Protein AF-A0A518DIV2-F1 (afdb_monomer_lite)

Structure (mmCIF, N/CA/C/O backbone):
data_AF-A0A518DIV2-F1
#
_entry.id   AF-A0A518DIV2-F1
#
loop_
_atom_site.group_PDB
_atom_site.id
_atom_site.type_symbol
_atom_site.label_atom_id
_atom_site.label_alt_id
_atom_site.label_comp_id
_atom_site.label_asym_id
_atom_site.label_entity_id
_atom_site.label_seq_id
_atom_site.pdbx_PDB_ins_code
_atom_site.Cartn_x
_atom_site.Cartn_y
_atom_site.Cartn_z
_atom_site.occupancy
_atom_site.B_iso_or_equiv
_atom_site.auth_seq_id
_atom_site.auth_comp_id
_atom_site.auth_asym_id
_atom_site.auth_atom_id
_atom_site.pdbx_PDB_model_num
ATOM 1 N N . MET A 1 1 ? -37.691 23.252 46.256 1.00 55.44 1 MET A N 1
ATOM 2 C CA . MET A 1 1 ? -36.990 22.205 45.484 1.00 55.44 1 MET A CA 1
ATOM 3 C C . MET A 1 1 ? -35.687 22.804 44.987 1.00 55.44 1 MET A C 1
ATOM 5 O O . MET A 1 1 ? -35.690 23.605 44.065 1.00 55.44 1 MET A O 1
ATOM 9 N N . THR A 1 2 ? -34.611 22.556 45.724 1.00 51.66 2 THR A N 1
ATOM 10 C CA . THR A 1 2 ? -33.294 23.179 45.556 1.00 51.66 2 THR A CA 1
ATOM 11 C C . THR A 1 2 ? -32.452 22.361 44.585 1.00 51.66 2 THR A C 1
ATOM 13 O O . THR A 1 2 ? -32.167 21.195 44.842 1.00 51.66 2 THR A O 1
ATOM 16 N N . THR A 1 3 ? -32.081 22.988 43.469 1.00 60.94 3 THR A N 1
ATOM 17 C CA . THR A 1 3 ? -31.144 22.461 42.473 1.00 60.94 3 THR A CA 1
ATOM 18 C C . THR A 1 3 ? -29.751 22.918 42.868 1.00 60.94 3 THR A C 1
ATOM 20 O O . THR A 1 3 ? -29.368 24.048 42.586 1.00 60.94 3 THR A O 1
ATOM 23 N N . THR A 1 4 ? -28.997 22.060 43.538 1.00 66.44 4 THR A N 1
ATOM 24 C CA . THR A 1 4 ? -27.564 22.259 43.732 1.00 66.44 4 THR A CA 1
ATOM 25 C C . THR A 1 4 ? -26.884 20.905 43.760 1.00 66.44 4 THR A C 1
ATOM 27 O O . THR A 1 4 ? -27.220 20.058 44.583 1.00 66.44 4 THR A O 1
ATOM 30 N N . LEU A 1 5 ? -25.925 20.747 42.847 1.00 50.50 5 LEU A N 1
ATOM 31 C CA . LEU A 1 5 ? -24.547 20.287 43.056 1.00 50.50 5 LEU A CA 1
ATOM 32 C C . LEU A 1 5 ? -24.100 19.571 41.773 1.00 50.50 5 LEU A C 1
ATOM 34 O O . LEU A 1 5 ? -24.448 18.419 41.547 1.00 50.50 5 LEU A O 1
ATOM 38 N N . LEU A 1 6 ? -23.341 20.280 40.929 1.00 52.16 6 LEU A N 1
ATOM 39 C CA . LEU A 1 6 ? -22.319 19.669 40.078 1.00 52.16 6 LEU A CA 1
ATOM 40 C C . LEU A 1 6 ? -21.069 19.563 40.962 1.00 52.16 6 LEU A C 1
ATOM 42 O O . LEU A 1 6 ? -20.443 20.596 41.217 1.00 52.16 6 LEU A O 1
ATOM 46 N N . PRO A 1 7 ? -20.716 18.384 41.492 1.00 65.38 7 PRO A N 1
ATOM 47 C CA . PRO A 1 7 ? -19.467 18.217 42.199 1.00 65.38 7 PRO A CA 1
ATOM 48 C C . PRO A 1 7 ? -18.414 17.644 41.229 1.00 65.38 7 PRO A C 1
ATOM 50 O O . PRO A 1 7 ? -18.741 16.926 40.288 1.00 65.38 7 PRO A O 1
ATOM 53 N N . LEU A 1 8 ? -17.146 17.960 41.496 1.00 52.19 8 LEU A N 1
ATOM 54 C CA . LEU A 1 8 ? -15.953 17.317 40.929 1.00 52.19 8 LEU A CA 1
ATOM 55 C C . LEU A 1 8 ? -15.639 17.622 39.452 1.00 52.19 8 LEU A C 1
ATOM 57 O O . LEU A 1 8 ? -15.576 16.746 38.595 1.00 52.19 8 LEU A O 1
ATOM 61 N N . ALA A 1 9 ? -15.268 18.872 39.175 1.00 59.41 9 ALA A N 1
ATOM 62 C CA . ALA A 1 9 ? -14.124 19.081 38.291 1.00 59.41 9 ALA A CA 1
ATOM 63 C C . ALA A 1 9 ? -12.858 18.804 39.125 1.00 59.41 9 ALA A C 1
ATOM 65 O O . ALA A 1 9 ? -12.340 19.705 39.784 1.00 59.41 9 ALA A O 1
ATOM 66 N N . ASP A 1 10 ? -12.423 17.543 39.172 1.00 59.66 10 ASP A N 1
ATOM 67 C CA . ASP A 1 10 ? -11.240 17.117 39.926 1.00 59.66 10 ASP A CA 1
ATOM 68 C C . ASP A 1 10 ? -9.997 17.887 39.471 1.00 59.66 10 ASP A C 1
ATOM 70 O O . ASP A 1 10 ? -9.582 17.807 38.319 1.00 59.66 10 ASP A O 1
ATOM 74 N N . ALA A 1 11 ? -9.358 18.623 40.379 1.00 69.81 11 ALA A N 1
ATOM 75 C CA . ALA A 1 11 ? -8.185 19.449 40.079 1.00 69.81 11 ALA A CA 1
ATOM 76 C C . ALA A 1 11 ? -7.006 18.671 39.439 1.00 69.81 11 ALA A C 1
ATOM 78 O O . ALA A 1 11 ? -6.107 19.280 38.854 1.00 69.81 11 ALA A O 1
ATOM 79 N N . ASP A 1 12 ? -7.021 17.337 39.495 1.00 79.50 12 ASP A N 1
ATOM 80 C CA . ASP A 1 12 ? -6.014 16.472 38.882 1.00 79.50 12 ASP A CA 1
ATOM 81 C C . ASP A 1 12 ? -6.049 16.453 37.348 1.00 79.50 12 ASP A C 1
ATOM 83 O O . ASP A 1 12 ? -4.986 16.360 36.725 1.00 79.50 12 ASP A O 1
ATOM 87 N N . TRP A 1 13 ? -7.212 16.626 36.704 1.00 86.81 13 TRP A N 1
ATOM 88 C CA . TRP A 1 13 ? -7.251 16.665 35.234 1.00 86.81 13 TRP A CA 1
ATOM 89 C C . TRP A 1 13 ? -6.498 17.890 34.699 1.00 86.81 13 TRP A C 1
ATOM 91 O O . TRP A 1 13 ? -5.801 17.799 33.689 1.00 86.81 13 TRP A O 1
ATOM 101 N N . LEU A 1 14 ? -6.554 19.015 35.423 1.00 85.56 14 LEU A N 1
ATOM 102 C CA . LEU A 1 14 ? -5.832 20.242 35.085 1.00 85.56 14 LEU A CA 1
ATOM 103 C C . LEU A 1 14 ? -4.310 20.043 35.165 1.00 85.56 14 LEU A C 1
ATOM 105 O O . LEU A 1 14 ? -3.557 20.582 34.352 1.00 85.56 14 LEU A O 1
ATOM 109 N N . ARG A 1 15 ? -3.857 19.223 36.121 1.00 88.25 15 ARG A N 1
ATOM 110 C CA . ARG A 1 15 ? -2.444 18.871 36.314 1.00 88.25 15 ARG A CA 1
ATOM 111 C C . ARG A 1 15 ? -1.919 17.974 35.192 1.00 88.25 15 ARG A C 1
ATOM 113 O O . ARG A 1 15 ? -0.783 18.156 34.762 1.00 88.25 15 ARG A O 1
ATOM 120 N N . ALA A 1 16 ? -2.754 17.065 34.684 1.00 86.31 16 ALA A N 1
ATOM 121 C CA . ALA A 1 16 ? -2.454 16.245 33.509 1.00 86.31 16 ALA A CA 1
ATOM 122 C C . ALA A 1 16 ? -2.538 17.038 32.188 1.00 86.31 16 ALA A C 1
ATOM 124 O O . ALA A 1 16 ? -1.781 16.771 31.254 1.00 86.31 16 ALA A O 1
ATOM 125 N N . LEU A 1 17 ? -3.416 18.043 32.112 1.00 92.06 17 LEU A N 1
ATOM 126 C CA . LEU A 1 17 ? -3.601 18.870 30.917 1.00 92.06 17 LEU A CA 1
ATOM 127 C C . LEU A 1 17 ? -2.447 19.859 30.690 1.00 92.06 17 LEU A C 1
ATOM 129 O O . LEU A 1 17 ? -2.089 20.145 29.548 1.00 92.06 17 LEU A O 1
ATOM 133 N N . ALA A 1 18 ? -1.841 20.370 31.764 1.00 95.00 18 ALA A N 1
ATOM 134 C CA . ALA A 1 18 ? -0.750 21.341 31.689 1.00 95.00 18 ALA A CA 1
ATOM 135 C C . ALA A 1 18 ? 0.441 20.897 30.801 1.00 95.00 18 ALA A C 1
ATOM 137 O O . ALA A 1 18 ? 0.809 21.655 29.897 1.00 95.00 18 ALA A O 1
ATOM 138 N N . PRO A 1 19 ? 1.038 19.696 30.966 1.00 95.69 19 PRO A N 1
ATOM 139 C CA . PRO A 1 19 ? 2.121 19.251 30.086 1.00 95.69 19 PRO A CA 1
ATOM 140 C C . PRO A 1 19 ? 1.644 18.978 28.652 1.00 95.69 19 PRO A C 1
ATOM 142 O O . PRO A 1 19 ? 2.391 19.234 27.708 1.00 95.69 19 PRO A O 1
ATOM 145 N N . LEU A 1 20 ? 0.400 18.517 28.466 1.00 95.25 20 LEU A N 1
ATOM 146 C CA . LEU A 1 20 ? -0.175 18.264 27.141 1.00 95.25 20 LEU A CA 1
ATOM 147 C C . LEU A 1 20 ? -0.266 19.559 26.320 1.00 95.25 20 LEU A C 1
ATOM 149 O O . LEU A 1 20 ? 0.167 19.594 25.169 1.00 95.25 20 LEU A O 1
ATOM 153 N N . LEU A 1 21 ? -0.771 20.639 26.924 1.00 97.31 21 LEU A N 1
ATOM 154 C CA . LEU A 1 21 ? -0.848 21.947 26.269 1.00 97.31 21 LEU A CA 1
ATOM 155 C C . LEU A 1 21 ? 0.538 22.501 25.926 1.00 97.31 21 LEU A C 1
ATOM 157 O O . LEU A 1 21 ? 0.701 23.113 24.873 1.00 97.31 21 LEU A O 1
ATOM 161 N N . LEU A 1 22 ? 1.545 22.250 26.766 1.00 97.31 22 LEU A N 1
ATOM 162 C CA . LEU A 1 22 ? 2.918 22.683 26.510 1.00 97.31 22 LEU A CA 1
ATOM 163 C C . LEU A 1 22 ? 3.534 21.953 25.305 1.00 97.31 22 LEU A C 1
ATOM 165 O O . LEU A 1 22 ? 4.180 22.592 24.475 1.00 97.31 22 LEU A O 1
ATOM 169 N N . ILE A 1 23 ? 3.271 20.649 25.158 1.00 96.69 23 ILE A N 1
ATOM 170 C CA . ILE A 1 23 ? 3.686 19.863 23.984 1.00 96.69 23 ILE A CA 1
ATOM 171 C C . ILE A 1 23 ? 2.974 20.362 22.723 1.00 96.69 23 ILE A C 1
ATOM 173 O O . ILE A 1 23 ? 3.631 20.613 21.713 1.00 96.69 23 ILE A O 1
ATOM 177 N N . ILE A 1 24 ? 1.652 20.560 22.780 1.00 95.94 24 ILE A N 1
ATOM 178 C CA . ILE A 1 24 ? 0.872 21.076 21.643 1.00 95.94 24 ILE A CA 1
ATOM 179 C C . ILE A 1 24 ? 1.407 22.446 21.216 1.00 95.94 24 ILE A C 1
ATOM 181 O O . ILE A 1 24 ? 1.671 22.664 20.034 1.00 95.94 24 ILE A O 1
ATOM 185 N N . PHE A 1 25 ? 1.629 23.354 22.167 1.00 97.19 25 PHE A N 1
ATOM 186 C CA . PHE A 1 25 ? 2.173 24.680 21.889 1.00 97.19 25 PHE A CA 1
ATOM 187 C C . PHE A 1 25 ? 3.573 24.613 21.263 1.00 97.19 25 PHE A C 1
ATOM 189 O O . PHE A 1 25 ? 3.860 25.340 20.310 1.00 97.19 25 PHE A O 1
ATOM 196 N N . TRP A 1 26 ? 4.434 23.716 21.751 1.00 97.50 26 TRP A N 1
ATOM 197 C CA . TRP A 1 26 ? 5.777 23.516 21.207 1.00 97.50 26 TRP A CA 1
ATOM 198 C C . TRP A 1 26 ? 5.744 23.021 19.752 1.00 97.50 26 TRP A C 1
ATOM 200 O O . TRP A 1 26 ? 6.431 23.585 18.899 1.00 97.50 26 TRP A O 1
ATOM 210 N N . VAL A 1 27 ? 4.876 22.052 19.440 1.00 94.44 27 VAL A N 1
ATOM 211 C CA . VAL A 1 27 ? 4.681 21.536 18.073 1.00 94.44 27 VAL A CA 1
ATOM 212 C C . VAL A 1 27 ? 4.123 22.615 17.146 1.00 94.44 27 VAL A C 1
ATOM 214 O O . VAL A 1 27 ? 4.642 22.811 16.048 1.00 94.44 27 VAL A O 1
ATOM 217 N N . VAL A 1 28 ? 3.105 23.363 17.584 1.00 94.75 28 VAL A N 1
ATOM 218 C CA . VAL A 1 28 ? 2.527 24.461 16.790 1.00 94.75 28 VAL A CA 1
ATOM 219 C C . VAL A 1 28 ? 3.591 25.513 16.482 1.00 94.75 28 VAL A C 1
ATOM 221 O O . VAL A 1 28 ? 3.716 25.941 15.334 1.00 94.75 28 VAL A O 1
ATOM 224 N N . ARG A 1 29 ? 4.413 25.890 17.467 1.00 94.50 29 ARG A N 1
ATOM 225 C CA . ARG A 1 29 ? 5.517 26.830 17.253 1.00 94.50 29 ARG A CA 1
ATOM 226 C C . ARG A 1 29 ? 6.537 26.296 16.244 1.00 94.50 29 ARG A C 1
ATOM 228 O O . ARG A 1 29 ? 6.950 27.049 15.366 1.00 94.50 29 ARG A O 1
ATOM 235 N N . GLN A 1 30 ? 6.905 25.018 16.327 1.00 90.81 30 GLN A N 1
ATOM 236 C CA . GLN A 1 30 ? 7.839 24.389 15.389 1.00 90.81 30 GLN A CA 1
ATOM 237 C C . GLN A 1 30 ? 7.300 24.396 13.949 1.00 90.81 30 GLN A C 1
ATOM 239 O O . GLN A 1 30 ? 8.044 24.687 13.013 1.00 90.81 30 GLN A O 1
ATOM 244 N N . VAL A 1 31 ? 5.998 24.153 13.770 1.00 88.62 31 VAL A N 1
ATOM 245 C CA . VAL A 1 31 ? 5.337 24.229 12.457 1.00 88.62 31 VAL A CA 1
ATOM 246 C C . VAL A 1 31 ? 5.293 25.667 11.936 1.00 88.62 31 VAL A C 1
ATOM 248 O O . VAL A 1 31 ? 5.530 25.883 10.752 1.00 88.62 31 VAL A O 1
ATOM 251 N N . PHE A 1 32 ? 5.048 26.663 12.791 1.00 90.25 32 PHE A N 1
ATOM 252 C CA . PHE A 1 32 ? 5.069 28.072 12.384 1.00 90.25 32 PHE A CA 1
ATOM 253 C C . PHE A 1 32 ? 6.467 28.570 12.001 1.00 90.25 32 PHE A C 1
ATOM 255 O O . PHE A 1 32 ? 6.586 29.378 11.082 1.00 90.25 32 PHE A O 1
ATOM 262 N N . GLU A 1 33 ? 7.516 28.106 12.680 1.00 81.62 33 GLU A N 1
ATOM 263 C CA . GLU A 1 33 ? 8.907 28.409 12.315 1.00 81.62 33 GLU A CA 1
ATOM 264 C C . GLU A 1 33 ? 9.270 27.747 10.975 1.00 81.62 33 GLU A C 1
ATOM 266 O O . GLU A 1 33 ? 9.832 28.406 10.104 1.00 81.62 33 GLU A O 1
ATOM 271 N N . ALA A 1 34 ? 8.848 26.496 10.752 1.00 76.25 34 ALA A N 1
ATOM 272 C CA . ALA A 1 34 ? 9.040 25.801 9.477 1.00 76.25 34 ALA A CA 1
ATOM 273 C C . ALA A 1 34 ? 8.244 26.440 8.322 1.00 76.25 34 ALA A C 1
ATOM 275 O O . ALA A 1 34 ? 8.758 26.580 7.216 1.00 76.25 34 ALA A O 1
ATOM 276 N N . ALA A 1 35 ? 7.012 26.889 8.574 1.00 76.69 35 ALA A N 1
ATOM 277 C CA . ALA A 1 35 ? 6.170 27.559 7.581 1.00 76.69 35 ALA A CA 1
ATOM 278 C C . ALA A 1 35 ? 6.618 29.002 7.280 1.00 76.69 35 ALA A C 1
ATOM 280 O O . ALA A 1 35 ? 6.260 29.557 6.244 1.00 76.69 35 ALA A O 1
ATOM 281 N N . LYS A 1 36 ? 7.409 29.618 8.168 1.00 73.25 36 LYS A N 1
ATOM 282 C CA . LYS A 1 36 ? 8.067 30.912 7.923 1.00 73.25 36 LYS A CA 1
ATOM 283 C C . LYS A 1 36 ? 9.423 30.773 7.216 1.00 73.25 36 LYS A C 1
ATOM 285 O O . LYS A 1 36 ? 10.074 31.791 6.978 1.00 73.25 36 LYS A O 1
ATOM 290 N N . GLY A 1 37 ? 9.822 29.550 6.860 1.00 55.19 37 GLY A N 1
ATOM 291 C CA . GLY A 1 37 ? 11.030 29.247 6.105 1.00 55.19 37 GLY A CA 1
ATOM 292 C C . GLY A 1 37 ? 11.052 29.909 4.727 1.00 55.19 37 GLY A C 1
ATOM 293 O O . GLY A 1 37 ? 10.299 29.546 3.832 1.00 55.19 37 GLY A O 1
ATOM 294 N N . GLU A 1 38 ? 11.968 30.869 4.606 1.00 52.25 38 GLU A N 1
ATOM 295 C CA . GLU A 1 38 ? 12.628 31.327 3.381 1.00 52.25 38 GLU A CA 1
ATOM 296 C C . GLU A 1 38 ? 11.736 31.992 2.326 1.00 52.25 38 GLU A C 1
ATOM 298 O O . GLU A 1 38 ? 11.485 31.481 1.236 1.00 52.25 38 GLU A O 1
ATOM 303 N N . LYS A 1 39 ? 11.396 33.265 2.588 1.00 54.09 39 LYS A N 1
ATOM 304 C CA . LYS A 1 39 ? 11.293 34.226 1.482 1.00 54.09 39 LYS A CA 1
ATOM 305 C C . LYS A 1 39 ? 12.627 34.175 0.721 1.00 54.09 39 LYS A C 1
ATOM 307 O O . LYS A 1 39 ? 13.652 34.443 1.352 1.00 54.09 39 LYS A O 1
ATOM 312 N N . PRO A 1 40 ? 12.638 33.836 -0.581 1.00 56.69 40 PRO A N 1
ATOM 313 C CA . PRO A 1 40 ? 13.867 33.705 -1.347 1.00 56.69 40 PRO A CA 1
ATOM 314 C C . PRO A 1 40 ? 14.611 35.034 -1.291 1.00 56.69 40 PRO A C 1
ATOM 316 O O . PRO A 1 40 ? 14.147 36.047 -1.817 1.00 56.69 40 PRO A O 1
ATOM 319 N N . GLN A 1 41 ? 15.748 35.039 -0.598 1.00 60.59 41 GLN A N 1
ATOM 320 C CA . GLN A 1 41 ? 16.673 36.156 -0.623 1.00 60.59 41 GLN A CA 1
ATOM 321 C C . GLN A 1 41 ? 17.143 36.282 -2.081 1.00 60.59 41 GLN A C 1
ATOM 323 O O . GLN A 1 41 ? 17.716 35.325 -2.608 1.00 60.59 41 GLN A O 1
ATOM 328 N N . PRO A 1 42 ? 16.841 37.391 -2.781 1.00 54.66 42 PRO A N 1
ATOM 329 C CA . PRO A 1 42 ? 17.179 37.526 -4.187 1.00 54.66 42 PRO A CA 1
ATOM 330 C C . PRO A 1 42 ? 18.700 37.493 -4.314 1.00 54.66 42 PRO A C 1
ATOM 332 O O . PRO A 1 42 ? 19.382 38.418 -3.880 1.00 54.66 42 PRO A O 1
ATOM 335 N N . GLN A 1 43 ? 19.229 36.407 -4.881 1.00 60.25 43 GLN A N 1
ATOM 336 C CA . GLN A 1 43 ? 20.639 36.317 -5.238 1.00 60.25 43 GLN A CA 1
ATOM 337 C C . GLN A 1 43 ? 20.955 37.450 -6.227 1.00 60.25 43 GLN A C 1
ATOM 339 O O . GLN A 1 43 ? 20.391 37.475 -7.327 1.00 60.25 43 GLN A O 1
ATOM 344 N N . PRO A 1 44 ? 21.840 38.398 -5.878 1.00 56.75 44 PRO A N 1
ATOM 345 C CA . PRO A 1 44 ? 22.277 39.407 -6.816 1.00 56.75 44 PRO A CA 1
ATOM 346 C C . PRO A 1 44 ? 23.335 38.786 -7.730 1.00 56.75 44 PRO A C 1
ATOM 348 O O . PRO A 1 44 ? 24.445 38.483 -7.304 1.00 56.75 44 PRO A O 1
ATOM 351 N N . GLY A 1 45 ? 22.996 38.646 -9.011 1.00 56.16 45 GLY A N 1
ATOM 352 C CA . GLY A 1 45 ? 23.996 38.629 -10.077 1.00 56.16 45 GLY A CA 1
ATOM 353 C C . GLY A 1 45 ? 24.362 37.267 -10.663 1.00 56.16 45 GLY A C 1
ATOM 354 O O . GLY A 1 45 ? 25.530 36.893 -10.664 1.00 56.16 45 GLY A O 1
ATOM 355 N N . ALA A 1 46 ? 23.410 36.595 -11.311 1.00 55.69 46 ALA A N 1
ATOM 356 C CA . ALA A 1 46 ? 23.731 35.687 -12.412 1.00 55.69 46 ALA A CA 1
ATOM 357 C C . ALA A 1 46 ? 23.427 36.399 -13.741 1.00 55.69 46 ALA A C 1
ATOM 359 O O . ALA A 1 46 ? 22.281 36.717 -14.062 1.00 55.69 46 ALA A O 1
ATOM 360 N N . LYS A 1 47 ? 24.490 36.731 -14.477 1.00 54.88 47 LYS A N 1
ATOM 361 C CA . LYS A 1 47 ? 24.458 37.459 -15.751 1.00 54.88 47 LYS A CA 1
ATOM 362 C C . LYS A 1 47 ? 23.672 36.658 -16.804 1.00 54.88 47 LYS A C 1
ATOM 364 O O . LYS A 1 47 ? 24.010 35.514 -17.092 1.00 54.88 47 LYS A O 1
ATOM 369 N N . LYS A 1 48 ? 22.636 37.284 -17.376 1.00 47.91 48 LYS A N 1
ATOM 370 C CA . LYS A 1 48 ? 21.819 36.775 -18.493 1.00 47.91 48 LYS A CA 1
ATOM 371 C C . LYS A 1 48 ? 22.680 36.472 -19.737 1.00 47.91 48 LYS A C 1
ATOM 373 O O . LYS A 1 48 ? 23.439 37.354 -20.139 1.00 47.91 48 LYS A O 1
ATOM 378 N N . PRO A 1 49 ? 22.510 35.320 -20.411 1.00 56.94 49 PRO A N 1
ATOM 379 C CA . PRO A 1 49 ? 22.901 35.167 -21.810 1.00 56.94 49 PRO A CA 1
ATOM 380 C C . PRO A 1 49 ? 21.894 35.865 -22.756 1.00 56.94 49 PRO A C 1
ATOM 382 O O . PRO A 1 49 ? 20.739 36.085 -22.374 1.00 56.94 49 PRO A O 1
ATOM 385 N N . PRO A 1 50 ? 22.330 36.267 -23.966 1.00 64.81 50 PRO A N 1
ATOM 386 C CA . PRO A 1 50 ? 21.583 37.165 -24.840 1.00 64.81 50 PRO A CA 1
ATOM 387 C C . PRO A 1 50 ? 20.343 36.528 -25.477 1.00 64.81 50 PRO A C 1
ATOM 389 O O . PRO A 1 50 ? 20.302 35.353 -25.837 1.00 64.81 50 PRO A O 1
ATOM 392 N N . VAL A 1 51 ? 19.342 37.393 -25.619 1.00 59.00 51 VAL A N 1
ATOM 393 C CA . VAL A 1 51 ? 18.019 37.195 -26.210 1.00 59.00 51 VAL A CA 1
ATOM 394 C C . VAL A 1 51 ? 18.132 36.741 -27.667 1.00 59.00 51 VAL A C 1
ATOM 396 O O . VAL A 1 51 ? 18.783 37.397 -28.479 1.00 59.00 51 VAL A O 1
ATOM 399 N N . ARG A 1 52 ? 17.447 35.644 -28.007 1.00 57.19 52 ARG A N 1
ATOM 400 C CA . ARG A 1 52 ? 17.181 35.230 -29.390 1.00 57.19 52 ARG A CA 1
ATOM 401 C C . ARG A 1 52 ? 15.788 35.750 -29.792 1.00 57.19 52 ARG A C 1
ATOM 403 O O . ARG A 1 52 ? 14.871 35.627 -28.981 1.00 57.19 52 ARG A O 1
ATOM 410 N N . PRO A 1 53 ? 15.620 36.353 -30.983 1.00 57.62 53 PRO A N 1
ATOM 411 C CA . PRO A 1 53 ? 14.378 37.012 -31.375 1.00 57.62 53 PRO A CA 1
ATOM 412 C C . PRO A 1 53 ? 13.221 36.030 -31.590 1.00 57.62 53 PRO A C 1
ATOM 414 O O . PRO A 1 53 ? 13.368 34.966 -32.191 1.00 57.62 53 PRO A O 1
ATOM 417 N N . THR A 1 54 ? 12.069 36.447 -31.082 1.00 60.22 54 THR A N 1
ATOM 418 C CA . THR A 1 54 ? 10.744 35.832 -31.150 1.00 60.22 54 THR A CA 1
ATOM 419 C C . THR A 1 54 ? 10.180 35.860 -32.580 1.00 60.22 54 THR A C 1
ATOM 421 O O . THR A 1 54 ? 10.195 36.924 -33.200 1.00 60.22 54 THR A O 1
ATOM 424 N N . PRO A 1 55 ? 9.616 34.756 -33.105 1.00 61.44 55 PRO A N 1
ATOM 425 C CA . PRO A 1 55 ? 8.661 34.803 -34.208 1.00 61.44 55 PRO A CA 1
ATOM 426 C C . PRO A 1 55 ? 7.236 35.143 -33.714 1.00 61.44 55 PRO A C 1
ATOM 428 O O . PRO A 1 55 ? 6.925 34.933 -32.538 1.00 61.44 55 PRO A O 1
ATOM 431 N N . PRO A 1 56 ? 6.380 35.699 -34.593 1.00 59.38 56 PRO A N 1
ATOM 432 C CA . PRO A 1 56 ? 5.123 36.338 -34.220 1.00 59.38 56 PRO A CA 1
ATOM 433 C C . PRO A 1 56 ? 4.018 35.354 -33.824 1.00 59.38 56 PRO A C 1
ATOM 435 O O . PRO A 1 56 ? 3.933 34.225 -34.303 1.00 59.38 56 PRO A O 1
ATOM 438 N N . ALA A 1 57 ? 3.151 35.863 -32.951 1.00 56.12 57 ALA A N 1
ATOM 439 C CA . ALA A 1 57 ? 1.950 35.237 -32.437 1.00 56.12 57 ALA A CA 1
ATOM 440 C C . ALA A 1 57 ? 0.977 34.831 -33.555 1.00 56.12 57 ALA A C 1
ATOM 442 O O . ALA A 1 57 ? 0.485 35.674 -34.303 1.00 56.12 57 ALA A O 1
ATOM 443 N N . ALA A 1 58 ? 0.637 33.545 -33.597 1.00 51.69 58 ALA A N 1
ATOM 444 C CA . ALA A 1 58 ? -0.569 33.058 -34.245 1.00 51.69 58 ALA A CA 1
ATOM 445 C C . ALA A 1 58 ? -1.141 31.880 -33.443 1.00 51.69 58 ALA A C 1
ATOM 447 O O . ALA A 1 58 ? -0.429 30.930 -33.126 1.00 51.69 58 ALA A O 1
ATOM 448 N N . ALA A 1 59 ? -2.443 31.970 -33.167 1.00 51.72 59 ALA A N 1
ATOM 449 C CA . ALA A 1 59 ? -3.336 30.920 -32.672 1.00 51.72 59 ALA A CA 1
ATOM 450 C C . ALA A 1 59 ? -3.209 30.500 -31.191 1.00 51.72 59 ALA A C 1
ATOM 452 O O . ALA A 1 59 ? -2.805 29.391 -30.847 1.00 51.72 59 ALA A O 1
ATOM 453 N N . ALA A 1 60 ? -3.715 31.371 -30.316 1.00 53.28 60 ALA A N 1
ATOM 454 C CA . ALA A 1 60 ? -4.340 30.967 -29.062 1.00 53.28 60 ALA A CA 1
ATOM 455 C C . ALA A 1 60 ? -5.753 30.423 -29.352 1.00 53.28 60 ALA A C 1
ATOM 457 O O . ALA A 1 60 ? -6.686 31.201 -29.509 1.00 53.28 60 ALA A O 1
ATOM 458 N N . ALA A 1 61 ? -5.898 29.101 -29.461 1.00 54.25 61 ALA A N 1
ATOM 459 C CA . ALA A 1 61 ? -7.166 28.390 -29.266 1.00 54.25 61 ALA A CA 1
ATOM 460 C C . ALA A 1 61 ? -6.901 26.876 -29.185 1.00 54.25 61 ALA A C 1
ATOM 462 O O . ALA A 1 61 ? -6.738 26.205 -30.200 1.00 54.25 61 ALA A O 1
ATOM 463 N N . GLY A 1 62 ? -6.867 26.348 -27.959 1.00 57.00 62 GLY A N 1
ATOM 464 C CA . GLY A 1 62 ? -7.042 24.918 -27.690 1.00 57.00 62 GLY A CA 1
ATOM 465 C C . GLY A 1 62 ? -5.771 24.098 -27.484 1.00 57.00 62 GLY A C 1
ATOM 466 O O . GLY A 1 62 ? -5.449 23.279 -28.335 1.00 57.00 62 GLY A O 1
ATOM 467 N N . ARG A 1 63 ? -5.099 24.227 -26.328 1.00 59.41 63 ARG A N 1
ATOM 468 C CA . ARG A 1 63 ? -4.192 23.180 -25.802 1.00 59.41 63 ARG A CA 1
ATOM 469 C C . ARG A 1 63 ? -4.097 23.203 -24.268 1.00 59.41 63 ARG A C 1
ATOM 471 O O . ARG A 1 63 ? -3.344 24.009 -23.743 1.00 59.41 63 ARG A O 1
ATOM 478 N N . PRO A 1 64 ? -4.802 22.293 -23.571 1.00 56.53 64 PRO A N 1
ATOM 479 C CA . PRO A 1 64 ? -4.342 21.809 -22.262 1.00 56.53 64 PRO A CA 1
ATOM 480 C C . PRO A 1 64 ? -3.921 20.323 -22.259 1.00 56.53 64 PRO A C 1
ATOM 482 O O . PRO A 1 64 ? -3.318 19.863 -21.300 1.00 56.53 64 PRO A O 1
ATOM 485 N N . GLN A 1 65 ? -4.181 19.545 -23.320 1.00 56.06 65 GLN A N 1
ATOM 486 C CA . GLN A 1 65 ? -3.850 18.104 -23.327 1.00 56.06 65 GLN A CA 1
ATOM 487 C C . GLN A 1 65 ? -2.427 17.768 -23.802 1.00 56.06 65 GLN A C 1
ATOM 489 O O . GLN A 1 65 ? -1.894 16.719 -23.446 1.00 56.06 65 GLN A O 1
ATOM 494 N N . ASN A 1 66 ? -1.797 18.638 -24.598 1.00 62.97 66 ASN A N 1
ATOM 495 C CA . ASN A 1 66 ? -0.442 18.379 -25.096 1.00 62.97 66 ASN A CA 1
ATOM 496 C C . ASN A 1 66 ? 0.641 18.628 -24.037 1.00 62.97 66 ASN A C 1
ATOM 498 O O . ASN A 1 66 ? 1.665 17.956 -24.099 1.00 62.97 66 ASN A O 1
ATOM 502 N N . ASP A 1 67 ? 0.392 19.497 -23.049 1.00 72.31 67 ASP A N 1
ATOM 503 C CA . ASP A 1 67 ? 1.328 19.715 -21.934 1.00 72.31 67 ASP A CA 1
ATOM 504 C C . ASP A 1 67 ? 1.427 18.476 -21.038 1.00 72.31 67 ASP A C 1
ATOM 506 O O . ASP A 1 67 ? 2.527 18.031 -20.714 1.00 72.31 67 ASP A O 1
ATOM 510 N N . LEU A 1 68 ? 0.289 17.838 -20.742 1.00 69.19 68 LEU A N 1
ATOM 511 C CA . LEU A 1 68 ? 0.250 16.599 -19.959 1.00 69.19 68 LEU A CA 1
ATOM 512 C C . LEU A 1 68 ? 0.981 15.450 -20.662 1.00 69.19 68 LEU A C 1
ATOM 514 O O . LEU A 1 68 ? 1.667 14.665 -20.014 1.00 69.19 68 LEU A O 1
ATOM 518 N N . ARG A 1 69 ? 0.876 15.356 -21.994 1.00 77.31 69 ARG A N 1
ATOM 519 C CA . ARG A 1 69 ? 1.633 14.356 -22.762 1.00 77.31 69 ARG A CA 1
ATOM 520 C C . ARG A 1 69 ? 3.136 14.600 -22.691 1.00 77.31 69 ARG A C 1
ATOM 522 O O . ARG A 1 69 ? 3.868 13.653 -22.432 1.00 77.31 69 ARG A O 1
ATOM 529 N N . SER A 1 70 ? 3.590 15.845 -22.852 1.00 83.56 70 SER A N 1
ATOM 530 C CA . SER A 1 70 ? 5.018 16.157 -22.719 1.00 83.56 70 SER A CA 1
ATOM 531 C C . SER A 1 70 ? 5.548 15.935 -21.303 1.00 83.56 70 SER A C 1
ATOM 533 O O . SER A 1 70 ? 6.686 15.504 -21.147 1.00 83.56 70 SER A O 1
ATOM 535 N N . GLU A 1 71 ? 4.731 16.169 -20.275 1.00 78.62 71 GLU A N 1
ATOM 536 C CA . GLU A 1 71 ? 5.127 15.965 -18.880 1.00 78.62 71 GLU A CA 1
ATOM 537 C C . GLU A 1 71 ? 5.237 14.472 -18.530 1.00 78.62 71 GLU A C 1
ATOM 539 O O . GLU A 1 71 ? 6.191 14.063 -17.868 1.00 78.62 71 GLU A O 1
ATOM 544 N N . VAL A 1 72 ? 4.326 13.635 -19.044 1.00 84.81 72 VAL A N 1
ATOM 545 C CA . VAL A 1 72 ? 4.405 12.169 -18.912 1.00 84.81 72 VAL A CA 1
ATOM 546 C C . VAL A 1 72 ? 5.612 11.608 -19.667 1.00 84.81 72 VAL A C 1
ATOM 548 O O . VAL A 1 72 ? 6.331 10.773 -19.114 1.00 84.81 72 VAL A O 1
ATOM 551 N N . ASP A 1 73 ? 5.880 12.088 -20.884 1.00 85.56 73 ASP A N 1
ATOM 552 C CA . ASP A 1 73 ? 7.060 11.677 -21.654 1.00 85.56 73 ASP A CA 1
ATOM 553 C C . ASP A 1 73 ? 8.366 12.073 -20.945 1.00 85.56 73 ASP A C 1
ATOM 555 O O . ASP A 1 73 ? 9.289 11.258 -20.852 1.00 85.56 73 ASP A O 1
ATOM 559 N N . ASP A 1 74 ? 8.447 13.276 -20.367 1.00 84.75 74 ASP A N 1
ATOM 560 C CA . ASP A 1 74 ? 9.607 13.698 -19.572 1.00 84.75 74 ASP A CA 1
ATOM 561 C C . ASP A 1 74 ? 9.750 12.887 -18.276 1.00 84.75 74 ASP A C 1
ATOM 563 O O . ASP A 1 74 ? 10.873 12.564 -17.870 1.00 84.75 74 ASP A O 1
ATOM 567 N N . PHE A 1 75 ? 8.640 12.492 -17.647 1.00 82.44 75 PHE A N 1
ATOM 568 C CA . PHE A 1 75 ? 8.661 11.650 -16.454 1.00 82.44 75 PHE A CA 1
ATOM 569 C C . PHE A 1 75 ? 9.177 10.244 -16.770 1.00 82.44 75 PHE A C 1
ATOM 571 O O . PHE A 1 75 ? 10.109 9.781 -16.112 1.00 82.44 75 PHE A O 1
ATOM 578 N N . LEU A 1 76 ? 8.656 9.607 -17.825 1.00 87.31 76 LEU A N 1
ATOM 579 C CA . LEU A 1 76 ? 9.106 8.292 -18.292 1.00 87.31 76 LEU A CA 1
ATOM 580 C C . LEU A 1 76 ? 10.573 8.317 -18.726 1.00 87.31 76 LEU A C 1
ATOM 582 O O . LEU A 1 76 ? 11.332 7.387 -18.448 1.00 87.31 76 LEU A O 1
ATOM 586 N N . ARG A 1 77 ? 11.016 9.416 -19.343 1.00 81.94 77 ARG A N 1
ATOM 587 C CA . ARG A 1 77 ? 12.419 9.613 -19.722 1.00 81.94 77 ARG A CA 1
ATOM 588 C C . ARG A 1 77 ? 13.331 9.816 -18.510 1.00 81.94 77 ARG A C 1
ATOM 590 O O . ARG A 1 77 ? 14.501 9.429 -18.555 1.00 81.94 77 ARG A O 1
ATOM 597 N N . ARG A 1 78 ? 12.815 10.400 -17.424 1.00 76.31 78 ARG A N 1
ATOM 598 C CA . ARG A 1 78 ? 13.538 10.611 -16.162 1.00 76.31 78 ARG A CA 1
ATOM 599 C C . ARG A 1 78 ? 13.602 9.352 -15.301 1.00 76.31 78 ARG A C 1
ATOM 601 O O . ARG A 1 78 ? 14.632 9.131 -14.674 1.00 76.31 78 ARG A O 1
ATOM 608 N N . THR A 1 79 ? 12.554 8.531 -15.288 1.00 75.56 79 THR A N 1
ATOM 609 C CA . THR A 1 79 ? 12.526 7.249 -14.564 1.00 75.56 79 THR A CA 1
ATOM 610 C C . THR A 1 79 ? 13.227 6.129 -15.333 1.00 75.56 79 THR A C 1
ATOM 612 O O . THR A 1 79 ? 13.826 5.257 -14.715 1.00 75.56 79 THR A O 1
ATOM 615 N N . GLY A 1 80 ? 13.190 6.163 -16.670 1.00 67.56 80 GLY A N 1
ATOM 616 C CA . GLY A 1 80 ? 13.852 5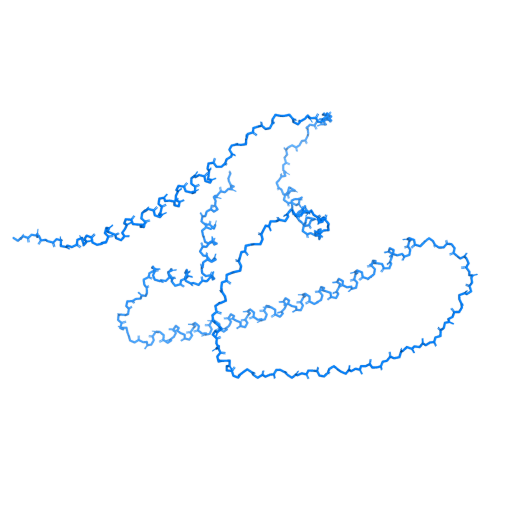.188 -17.544 1.00 67.56 80 GLY A CA 1
ATOM 617 C C . GLY A 1 80 ? 15.364 5.389 -17.686 1.00 67.56 80 GLY A C 1
ATOM 618 O O . GLY A 1 80 ? 16.075 4.468 -18.083 1.00 67.56 80 GLY A O 1
ATOM 619 N N . ARG A 1 81 ? 15.894 6.564 -17.319 1.00 64.44 81 ARG A N 1
ATOM 620 C CA . ARG A 1 81 ? 17.331 6.705 -17.065 1.00 64.44 81 ARG A CA 1
ATOM 621 C C . ARG A 1 81 ? 17.637 6.082 -15.709 1.00 64.44 81 ARG A C 1
ATOM 623 O O . ARG A 1 81 ? 17.452 6.718 -14.673 1.00 64.44 81 ARG A O 1
ATOM 630 N N . ALA A 1 82 ? 18.145 4.850 -15.733 1.00 49.88 82 ALA A N 1
ATOM 631 C CA . ALA A 1 82 ? 18.882 4.287 -14.609 1.00 49.88 82 ALA A CA 1
ATOM 632 C C . ALA A 1 82 ? 19.867 5.351 -14.077 1.00 49.88 82 ALA A C 1
ATOM 634 O O . ALA A 1 82 ? 20.427 6.094 -14.890 1.00 49.88 82 ALA A O 1
ATOM 635 N N . PRO A 1 83 ? 20.051 5.486 -12.749 1.00 55.75 83 PRO A N 1
ATOM 636 C CA . PRO A 1 83 ? 20.935 6.484 -12.152 1.00 55.75 83 PRO A CA 1
ATOM 637 C C . PRO A 1 83 ? 22.394 6.162 -12.496 1.00 55.75 83 PRO A C 1
ATOM 639 O O . PRO A 1 83 ? 23.154 5.638 -11.687 1.00 55.75 83 PRO A O 1
ATOM 642 N N . GLU A 1 84 ? 22.785 6.454 -13.729 1.00 56.19 84 GLU A N 1
ATOM 643 C CA . GLU A 1 84 ? 24.132 6.276 -14.221 1.00 56.19 84 GLU A CA 1
ATOM 644 C C . GLU A 1 84 ? 24.957 7.470 -13.740 1.00 56.19 84 GLU A C 1
ATOM 646 O O . GLU A 1 84 ? 24.740 8.617 -14.130 1.00 56.19 84 GLU A O 1
ATOM 651 N N . ASN A 1 85 ? 25.895 7.175 -12.841 1.00 52.78 85 ASN A N 1
ATOM 652 C CA . ASN A 1 85 ? 26.996 8.047 -12.453 1.00 52.78 85 ASN A CA 1
ATOM 653 C C . ASN A 1 85 ? 26.624 9.396 -11.813 1.00 52.78 85 ASN A C 1
ATOM 655 O O . ASN A 1 85 ? 27.016 10.467 -12.277 1.00 52.78 85 ASN A O 1
ATOM 659 N N . ARG A 1 86 ? 26.055 9.353 -10.603 1.00 50.03 86 ARG A N 1
ATOM 660 C CA . ARG A 1 86 ? 26.587 10.254 -9.567 1.00 50.03 86 ARG A CA 1
ATOM 661 C C . ARG A 1 86 ? 27.879 9.627 -9.062 1.00 50.03 86 ARG A C 1
ATOM 663 O O . ARG A 1 86 ? 27.848 8.682 -8.280 1.00 50.03 86 ARG A O 1
ATOM 670 N N . GLY A 1 87 ? 28.999 10.108 -9.600 1.00 55.84 87 GLY A N 1
ATOM 671 C CA . GLY A 1 87 ? 30.332 9.705 -9.167 1.00 55.84 87 GLY A CA 1
ATOM 672 C C . GLY A 1 87 ? 30.510 9.867 -7.650 1.00 55.84 87 GLY A C 1
ATOM 673 O O . GLY A 1 87 ? 29.749 10.601 -7.015 1.00 55.84 87 GLY A O 1
ATOM 674 N N . PRO A 1 88 ? 31.495 9.179 -7.051 1.00 55.66 88 PRO A N 1
ATOM 675 C CA . PRO A 1 88 ? 31.746 9.220 -5.618 1.00 55.66 88 PRO A CA 1
ATOM 676 C C . PRO A 1 88 ? 32.201 10.624 -5.209 1.00 55.66 88 PRO A C 1
ATOM 678 O O . PRO A 1 88 ? 33.387 10.952 -5.215 1.00 55.66 88 PRO A O 1
ATOM 681 N N . GLU A 1 89 ? 31.241 11.474 -4.856 1.00 53.53 89 GLU A N 1
ATOM 682 C CA . GLU A 1 89 ? 31.503 12.727 -4.174 1.00 53.53 89 GLU A CA 1
ATOM 683 C C . GLU A 1 89 ? 32.125 12.375 -2.821 1.00 53.53 89 GLU A C 1
ATOM 685 O O . GLU A 1 89 ? 31.524 11.695 -1.984 1.00 53.53 89 GLU A O 1
ATOM 690 N N . LYS A 1 90 ? 33.397 12.758 -2.667 1.00 53.62 90 LYS A N 1
ATOM 691 C CA . LYS A 1 90 ? 34.205 12.592 -1.459 1.00 53.62 90 LYS A CA 1
ATOM 692 C C . LYS A 1 90 ? 33.419 13.097 -0.255 1.00 53.62 90 LYS A C 1
ATOM 694 O O . LYS A 1 90 ? 33.388 14.289 0.027 1.00 53.62 90 LYS A O 1
ATOM 699 N N . ARG A 1 91 ? 32.825 12.161 0.478 1.00 49.72 91 ARG A N 1
ATOM 700 C CA . ARG A 1 91 ? 32.224 12.402 1.784 1.00 49.72 91 ARG A CA 1
ATOM 701 C C . ARG A 1 91 ? 33.359 12.775 2.750 1.00 49.72 91 ARG A C 1
ATOM 703 O O . ARG A 1 91 ? 34.222 11.926 2.984 1.00 49.72 91 ARG A O 1
ATOM 710 N N . PRO A 1 92 ? 33.415 14.000 3.305 1.00 56.00 92 PRO A N 1
ATOM 711 C CA . PRO A 1 92 ? 34.307 14.270 4.422 1.00 56.00 92 PRO A CA 1
ATOM 712 C C . PRO A 1 92 ? 33.910 13.354 5.584 1.00 56.00 92 PRO A C 1
ATOM 714 O O . PRO A 1 92 ? 32.726 13.134 5.849 1.00 56.00 92 PRO A O 1
ATOM 717 N N . ALA A 1 93 ? 34.918 12.764 6.222 1.00 55.56 93 ALA A N 1
ATOM 718 C CA . ALA A 1 93 ? 34.778 11.831 7.327 1.00 55.56 93 ALA A CA 1
ATOM 719 C C . ALA A 1 93 ? 34.033 12.491 8.500 1.00 55.56 93 ALA A C 1
ATOM 721 O O . ALA A 1 93 ? 34.625 13.186 9.321 1.00 55.56 93 ALA A O 1
ATOM 722 N N . ALA A 1 94 ? 32.721 12.273 8.571 1.00 56.16 94 ALA A N 1
ATOM 723 C CA . ALA A 1 94 ? 31.939 12.555 9.761 1.00 56.16 94 ALA A CA 1
ATOM 724 C C . ALA A 1 94 ? 32.168 11.425 10.772 1.00 56.16 94 ALA A C 1
ATOM 726 O O . ALA A 1 94 ? 32.053 10.241 10.444 1.00 56.16 94 ALA A O 1
ATOM 727 N N . ALA A 1 95 ? 32.536 11.826 11.986 1.00 59.66 95 ALA A N 1
ATOM 728 C CA . ALA A 1 95 ? 32.813 10.971 13.126 1.00 59.66 95 ALA A CA 1
ATOM 729 C C . ALA A 1 95 ? 31.711 9.925 13.352 1.00 59.66 95 ALA A C 1
ATOM 731 O O . ALA A 1 95 ? 30.518 10.224 13.292 1.00 59.66 95 ALA A O 1
ATOM 732 N N . GLN A 1 96 ? 32.137 8.691 13.624 1.00 60.69 96 GLN A N 1
ATOM 733 C CA . GLN A 1 96 ? 31.263 7.579 13.981 1.00 60.69 96 GLN A CA 1
ATOM 734 C C . GLN A 1 96 ? 30.478 7.922 15.259 1.00 60.69 96 GLN A C 1
ATOM 736 O O . GLN A 1 96 ? 31.102 8.124 16.303 1.00 60.69 96 GLN A O 1
ATOM 741 N N . PRO A 1 97 ? 29.134 7.959 15.232 1.00 60.97 97 PRO A N 1
ATOM 742 C CA . PRO A 1 97 ? 28.356 7.980 16.458 1.00 60.97 97 PRO A CA 1
ATOM 743 C C . PRO A 1 97 ? 28.510 6.634 17.177 1.00 60.97 97 PRO A C 1
ATOM 745 O O . PRO A 1 97 ? 28.464 5.562 16.567 1.00 60.97 97 PRO A O 1
ATOM 748 N N . ALA A 1 98 ? 28.733 6.716 18.488 1.00 64.62 98 ALA A N 1
ATOM 749 C CA . ALA A 1 98 ? 28.910 5.584 19.381 1.00 64.62 98 ALA A CA 1
ATOM 750 C C . ALA A 1 98 ? 27.764 4.568 19.243 1.00 64.62 98 ALA A C 1
ATOM 752 O O . ALA A 1 98 ? 26.583 4.919 19.221 1.00 64.62 98 ALA A O 1
ATOM 753 N N . ARG A 1 99 ? 28.139 3.289 19.151 1.00 61.84 99 ARG A N 1
ATOM 754 C CA . ARG A 1 99 ? 27.212 2.155 19.085 1.00 61.84 99 ARG A CA 1
ATOM 755 C C . ARG A 1 99 ? 26.278 2.156 20.308 1.00 61.84 99 ARG A C 1
ATOM 757 O O . ARG A 1 99 ? 26.786 2.186 21.429 1.00 61.84 99 ARG A O 1
ATOM 764 N N . PRO A 1 100 ? 24.950 2.046 20.133 1.00 72.12 100 PRO A N 1
ATOM 765 C CA . PRO A 1 100 ? 24.045 1.809 21.251 1.00 72.12 100 PRO A CA 1
ATOM 766 C C . PRO A 1 100 ? 24.261 0.405 21.856 1.00 72.12 100 PRO A C 1
ATOM 768 O O . PRO A 1 100 ? 24.673 -0.521 21.145 1.00 72.12 100 PRO A O 1
ATOM 771 N N . PRO A 1 101 ? 23.990 0.227 23.164 1.00 72.19 101 PRO A N 1
ATOM 772 C CA . PRO A 1 101 ? 24.158 -1.046 23.855 1.00 72.19 101 PRO A CA 1
ATOM 773 C C . PRO A 1 101 ? 23.234 -2.127 23.278 1.00 72.19 101 PRO A C 1
ATOM 775 O O . PRO A 1 101 ? 22.055 -1.902 23.002 1.00 72.19 101 PRO A O 1
ATOM 778 N N . ARG A 1 102 ? 23.805 -3.323 23.101 1.00 59.62 102 ARG A N 1
ATOM 779 C CA . ARG A 1 102 ? 23.118 -4.541 22.659 1.00 59.62 102 ARG A CA 1
ATOM 780 C C . ARG A 1 102 ? 21.957 -4.852 23.607 1.00 59.62 102 ARG A C 1
ATOM 782 O O . ARG A 1 102 ? 22.176 -5.084 24.791 1.00 59.62 102 ARG A O 1
ATOM 789 N N . ARG A 1 103 ? 20.734 -4.886 23.075 1.00 60.09 103 ARG A N 1
ATOM 790 C CA . ARG A 1 103 ? 19.573 -5.437 23.785 1.00 60.09 103 ARG A CA 1
ATOM 791 C C . ARG A 1 103 ? 19.736 -6.957 23.960 1.00 60.09 103 ARG A C 1
ATOM 793 O O . ARG A 1 103 ? 20.291 -7.597 23.063 1.00 60.09 103 ARG A O 1
ATOM 800 N N . PRO A 1 104 ? 19.258 -7.535 25.076 1.00 59.53 104 PRO A N 1
ATOM 801 C CA . PRO A 1 104 ? 19.232 -8.977 25.273 1.00 59.53 104 PRO A CA 1
ATOM 802 C C . PRO A 1 104 ? 18.337 -9.639 24.221 1.00 59.53 104 PRO A C 1
ATOM 804 O O . PRO A 1 104 ? 17.226 -9.195 23.932 1.00 59.53 104 PRO A O 1
ATOM 807 N N . ARG A 1 105 ? 18.887 -10.692 23.624 1.00 49.53 105 ARG A N 1
ATOM 808 C CA . ARG A 1 105 ? 18.260 -11.596 22.666 1.00 49.53 105 ARG A CA 1
ATOM 809 C C . ARG A 1 105 ? 17.123 -12.326 23.383 1.00 49.53 105 ARG A C 1
ATOM 811 O O . ARG A 1 105 ? 17.390 -13.172 24.225 1.00 49.53 105 ARG A O 1
ATOM 818 N N . LEU A 1 106 ? 15.876 -11.979 23.075 1.00 56.25 106 LEU A N 1
ATOM 819 C CA . LEU A 1 106 ? 14.736 -12.837 23.388 1.00 56.25 106 LEU A CA 1
ATOM 820 C C . LEU A 1 106 ? 14.889 -14.102 22.536 1.00 56.25 106 LEU A C 1
ATOM 822 O O . LEU A 1 106 ? 14.815 -14.040 21.308 1.00 56.25 106 LEU A O 1
ATOM 826 N N . GLU A 1 107 ? 15.176 -15.225 23.192 1.00 50.78 107 GLU A N 1
ATOM 827 C CA . GLU A 1 107 ? 14.974 -16.564 22.646 1.00 50.78 107 GLU A CA 1
ATOM 828 C C . GLU A 1 107 ? 13.473 -16.737 22.411 1.00 50.78 107 GLU A C 1
ATOM 830 O O . GLU A 1 107 ? 12.712 -17.114 23.298 1.00 50.78 107 GLU A O 1
ATOM 835 N N . LEU A 1 108 ? 13.031 -16.368 21.210 1.00 51.03 108 LEU A N 1
ATOM 836 C CA . LEU A 1 108 ? 11.738 -16.786 20.705 1.00 51.03 108 LEU A CA 1
ATOM 837 C C . LEU A 1 108 ? 11.865 -18.284 20.415 1.00 51.03 108 LEU A C 1
ATOM 839 O O . LEU A 1 108 ? 12.602 -18.682 19.512 1.00 51.03 108 LEU A O 1
ATOM 843 N N . LEU A 1 109 ? 11.197 -19.088 21.236 1.00 59.78 109 LEU A N 1
ATOM 844 C CA . LEU A 1 109 ? 10.939 -20.502 21.012 1.00 59.78 109 LEU A CA 1
ATOM 845 C C . LEU A 1 109 ? 10.237 -20.628 19.649 1.00 59.78 109 LEU A C 1
ATOM 847 O O . LEU A 1 109 ? 9.047 -20.351 19.527 1.00 59.78 109 LEU A O 1
ATOM 851 N N . VAL A 1 110 ? 11.014 -20.919 18.604 1.00 50.62 110 VAL A N 1
ATOM 852 C CA . VAL A 1 110 ? 10.503 -21.196 17.261 1.00 50.62 110 VAL A CA 1
ATOM 853 C C . VAL A 1 110 ? 9.931 -22.602 17.297 1.00 50.62 110 VAL A C 1
ATOM 855 O O . VAL A 1 110 ? 10.661 -23.586 17.375 1.00 50.62 110 VAL A O 1
ATOM 858 N N . GLU A 1 111 ? 8.608 -22.643 17.300 1.00 55.41 111 GLU A N 1
ATOM 859 C CA . GLU A 1 111 ? 7.787 -23.821 17.079 1.00 55.41 111 GLU A CA 1
ATOM 860 C C . GLU A 1 111 ? 8.041 -24.382 15.669 1.00 55.41 111 GLU A C 1
ATOM 862 O O . GLU A 1 111 ? 8.232 -23.627 14.708 1.00 55.41 111 GLU A O 1
ATOM 867 N N . ASP A 1 112 ? 8.087 -25.713 15.587 1.00 52.38 112 ASP A N 1
ATOM 868 C CA . ASP A 1 112 ? 8.371 -26.534 14.409 1.00 52.38 112 ASP A CA 1
ATOM 869 C C . ASP A 1 112 ? 7.743 -25.987 13.118 1.00 52.38 112 ASP A C 1
ATOM 871 O O . ASP A 1 112 ? 6.543 -26.108 12.868 1.00 52.38 112 ASP A O 1
ATOM 875 N N . THR A 1 113 ? 8.584 -25.422 12.250 1.00 54.69 113 THR A N 1
ATOM 876 C CA . THR A 1 113 ? 8.232 -25.180 10.849 1.00 54.69 113 THR A CA 1
ATOM 877 C C . THR A 1 113 ? 8.864 -26.292 10.006 1.00 54.69 113 THR A C 1
ATOM 879 O O . THR A 1 113 ? 10.089 -26.430 10.035 1.00 54.69 113 THR A O 1
ATOM 882 N N . PRO A 1 114 ? 8.077 -27.087 9.254 1.00 57.56 114 PRO A N 1
ATOM 883 C CA . PRO A 1 114 ? 8.601 -28.179 8.442 1.00 57.56 114 PRO A CA 1
ATOM 884 C C . PRO A 1 114 ? 9.551 -27.657 7.357 1.00 57.56 114 PRO A C 1
ATOM 886 O O . PRO A 1 114 ? 9.215 -26.783 6.556 1.00 57.56 114 PRO A O 1
ATOM 889 N N . GLU A 1 115 ? 10.761 -28.210 7.365 1.00 58.22 115 GLU A N 1
ATOM 890 C CA . GLU A 1 115 ? 11.866 -27.908 6.459 1.00 58.22 115 GLU A CA 1
ATOM 891 C C . GLU A 1 115 ? 11.470 -28.204 4.992 1.00 58.22 115 GLU A C 1
ATOM 893 O O . GLU A 1 115 ? 11.031 -29.319 4.688 1.00 58.22 115 GLU A O 1
ATOM 898 N N . PRO A 1 116 ? 11.620 -27.262 4.041 1.00 67.06 116 PRO A N 1
ATOM 899 C CA . PRO A 1 116 ? 11.430 -27.567 2.629 1.00 67.06 116 PRO A CA 1
ATOM 900 C C . PRO A 1 116 ? 12.587 -28.439 2.102 1.00 67.06 116 PRO A C 1
ATOM 902 O O . PRO A 1 116 ? 13.748 -28.228 2.473 1.00 67.06 116 PRO A O 1
ATOM 905 N N . PRO A 1 117 ? 12.317 -29.401 1.199 1.00 67.38 117 PRO A N 1
ATOM 906 C CA . PRO A 1 117 ? 13.321 -30.347 0.732 1.00 67.38 117 PRO A CA 1
ATOM 907 C C . PRO A 1 117 ? 14.451 -29.638 -0.021 1.00 67.38 117 PRO A C 1
ATOM 909 O O . PRO A 1 117 ? 14.259 -29.024 -1.075 1.00 67.38 117 PRO A O 1
ATOM 912 N N . ARG A 1 118 ? 15.668 -29.783 0.512 1.00 54.94 118 ARG A N 1
ATOM 913 C CA . ARG A 1 118 ? 16.933 -29.434 -0.142 1.00 54.94 118 ARG A CA 1
ATOM 914 C C . ARG A 1 118 ? 17.011 -30.098 -1.519 1.00 54.94 118 ARG A C 1
ATOM 916 O O . ARG A 1 118 ? 17.295 -31.291 -1.635 1.00 54.94 118 ARG A O 1
ATOM 923 N N . ARG A 1 119 ? 16.823 -29.314 -2.583 1.00 49.91 119 ARG A N 1
ATOM 924 C CA . ARG A 1 119 ? 17.187 -29.725 -3.944 1.00 49.91 119 ARG A CA 1
ATOM 925 C C . ARG A 1 119 ? 18.706 -29.898 -4.008 1.00 49.91 119 ARG A C 1
ATOM 927 O O . ARG A 1 119 ? 19.451 -28.919 -4.006 1.00 49.91 119 ARG A O 1
ATOM 934 N N . LYS A 1 120 ? 19.149 -31.158 -4.063 1.00 52.12 120 LYS A N 1
ATOM 935 C CA . LYS A 1 120 ? 20.480 -31.559 -4.533 1.00 52.12 120 LYS A CA 1
ATOM 936 C C . LYS A 1 120 ? 20.719 -30.888 -5.887 1.00 52.12 120 LYS A C 1
ATOM 938 O O . LYS A 1 120 ? 20.092 -31.266 -6.872 1.00 52.12 120 LYS A O 1
ATOM 943 N N . ARG A 1 121 ? 21.604 -29.892 -5.942 1.00 48.94 121 ARG A N 1
ATOM 944 C CA . ARG A 1 121 ? 22.201 -29.485 -7.214 1.00 48.94 121 ARG A CA 1
ATOM 945 C C . ARG A 1 121 ? 23.158 -30.602 -7.610 1.00 48.94 121 ARG A C 1
ATOM 947 O O . ARG A 1 121 ? 24.166 -30.810 -6.940 1.00 48.94 121 ARG A O 1
ATOM 954 N N . LEU A 1 122 ? 22.771 -31.359 -8.634 1.00 57.22 122 LEU A N 1
ATOM 955 C CA . LEU A 1 122 ? 23.688 -32.191 -9.397 1.00 57.22 122 LEU A CA 1
ATOM 956 C C . LEU A 1 122 ? 24.796 -31.275 -9.921 1.00 57.22 122 LEU A C 1
ATOM 958 O O . LEU A 1 122 ? 24.526 -30.289 -10.606 1.00 57.22 122 LEU A O 1
ATOM 962 N N . SER A 1 123 ? 26.029 -31.596 -9.551 1.00 53.81 123 SER A N 1
ATOM 963 C CA . SER A 1 123 ? 27.215 -31.158 -10.266 1.00 53.81 123 SER A CA 1
ATOM 964 C C . SER A 1 123 ? 27.162 -31.796 -11.650 1.00 53.81 123 SER A C 1
ATOM 966 O O . SER A 1 123 ? 27.455 -32.982 -11.786 1.00 53.81 123 SER A O 1
ATOM 968 N N . GLU A 1 124 ? 26.733 -31.035 -12.654 1.00 54.81 124 GLU A N 1
ATOM 969 C CA . GLU A 1 124 ? 26.884 -31.438 -14.046 1.00 54.81 124 GLU A CA 1
ATOM 970 C C . GLU A 1 124 ? 28.271 -31.010 -14.514 1.00 54.81 124 GLU A C 1
ATOM 972 O O . GLU A 1 124 ? 28.540 -29.873 -14.900 1.00 54.81 124 GLU A O 1
ATOM 977 N N . ASP A 1 125 ? 29.168 -31.968 -14.345 1.00 54.06 125 ASP A N 1
ATOM 978 C CA . ASP A 1 125 ? 30.424 -32.113 -15.046 1.00 54.06 125 ASP A CA 1
ATOM 979 C C . ASP A 1 125 ? 30.109 -32.222 -16.550 1.00 54.06 125 ASP A C 1
ATOM 981 O O . ASP A 1 125 ? 29.586 -33.240 -17.007 1.00 54.06 125 ASP A O 1
ATOM 985 N N . GLN A 1 126 ? 30.348 -31.164 -17.330 1.00 50.94 126 GLN A N 1
ATOM 986 C CA . GLN A 1 126 ? 30.363 -31.298 -18.786 1.00 50.94 126 GLN A CA 1
ATOM 987 C C . GLN A 1 12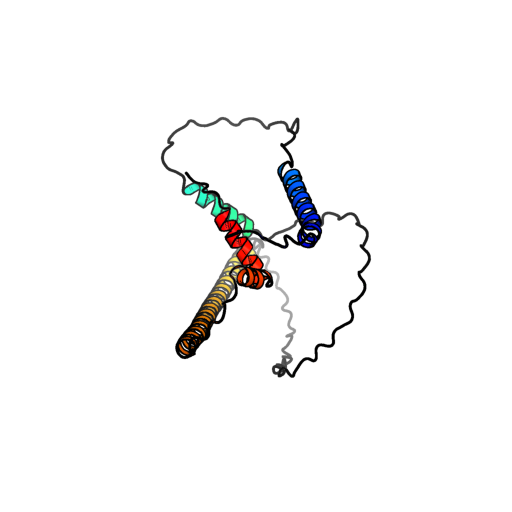6 ? 31.357 -30.338 -19.449 1.00 50.94 126 GLN A C 1
ATOM 989 O O . GLN A 1 126 ? 31.062 -29.209 -19.826 1.00 50.94 126 GLN A O 1
ATOM 994 N N . GLN A 1 127 ? 32.567 -30.882 -19.573 1.00 49.12 127 GLN A N 1
ATOM 995 C CA . GLN A 1 127 ? 33.364 -30.926 -20.798 1.00 49.12 127 GLN A CA 1
ATOM 996 C C . GLN A 1 127 ? 33.796 -29.598 -21.418 1.00 49.12 127 GLN A C 1
ATOM 998 O O . GLN A 1 127 ? 33.137 -28.978 -22.243 1.00 49.12 127 GLN A O 1
ATOM 1003 N N . GLN A 1 128 ? 35.049 -29.296 -21.110 1.00 53.22 128 GLN A N 1
ATOM 1004 C CA . GLN A 1 128 ? 35.985 -28.543 -21.923 1.00 53.22 128 GLN A CA 1
ATOM 1005 C C . GLN A 1 128 ? 36.421 -29.385 -23.144 1.00 53.22 128 GLN A C 1
ATOM 1007 O O . GLN A 1 128 ? 37.096 -30.399 -22.954 1.00 53.22 128 GLN A O 1
ATOM 1012 N N . PRO A 1 129 ? 36.122 -28.987 -24.397 1.00 60.12 129 PRO A N 1
ATOM 1013 C CA . PRO A 1 129 ? 36.814 -29.505 -25.565 1.00 60.12 129 PRO A CA 1
ATOM 1014 C C . PRO A 1 129 ? 37.994 -28.585 -25.888 1.00 60.12 129 PRO A C 1
ATOM 1016 O O . PRO A 1 129 ? 37.840 -27.433 -26.297 1.00 60.12 129 PRO A O 1
ATOM 1019 N N . ALA A 1 130 ? 39.197 -29.123 -25.715 1.00 55.78 130 ALA A N 1
ATOM 1020 C CA . ALA A 1 130 ? 40.393 -28.608 -26.352 1.00 55.78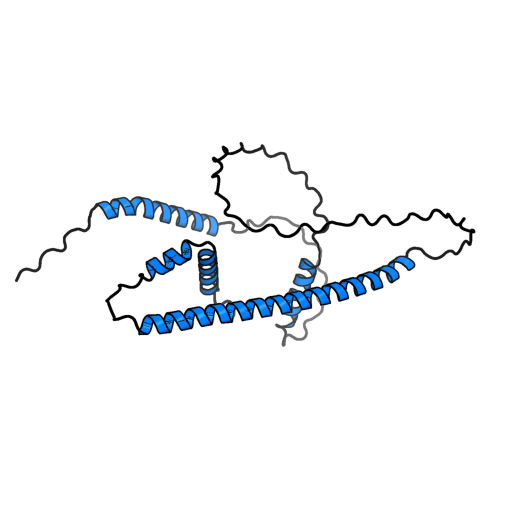 130 ALA A CA 1
ATOM 1021 C C . ALA A 1 130 ? 40.298 -28.855 -27.865 1.00 55.78 130 ALA A C 1
ATOM 1023 O O . ALA A 1 130 ? 40.205 -30.003 -28.290 1.00 55.78 130 ALA A O 1
ATOM 1024 N N . SER A 1 131 ? 40.336 -27.792 -28.668 1.00 58.12 131 SER A N 1
ATOM 1025 C CA . SER A 1 131 ? 40.816 -27.780 -30.058 1.00 58.12 131 SER A CA 1
ATOM 1026 C C . SER A 1 131 ? 40.910 -26.328 -30.513 1.00 58.12 131 SER A C 1
ATOM 1028 O O . SER A 1 131 ? 39.898 -25.667 -30.723 1.00 58.12 131 SER A O 1
ATOM 1030 N N . ALA A 1 132 ? 42.134 -25.823 -30.632 1.00 58.06 132 ALA A N 1
ATOM 1031 C CA . ALA A 1 132 ? 42.415 -24.529 -31.231 1.00 58.06 132 ALA A CA 1
ATOM 1032 C C . ALA A 1 132 ? 42.428 -24.669 -32.764 1.00 58.06 132 ALA A C 1
ATOM 1034 O O . ALA A 1 132 ? 43.288 -25.385 -33.281 1.00 58.06 132 ALA A O 1
ATOM 1035 N N . PRO A 1 133 ? 41.542 -23.992 -33.515 1.00 61.78 133 PRO A N 1
ATOM 1036 C CA . PRO A 1 133 ? 41.775 -23.752 -34.928 1.00 61.78 133 PRO A CA 1
ATOM 1037 C C . PRO A 1 133 ? 42.684 -22.528 -35.090 1.00 61.78 133 PRO A C 1
ATOM 1039 O O . PRO A 1 133 ? 42.372 -21.423 -34.647 1.00 61.78 133 PRO A O 1
ATOM 1042 N N . THR A 1 134 ? 43.824 -22.737 -35.740 1.00 62.94 134 THR A N 1
ATOM 1043 C CA . THR A 1 134 ? 44.689 -21.683 -36.273 1.00 62.94 134 THR A CA 1
ATOM 1044 C C . THR A 1 134 ? 43.867 -20.759 -37.184 1.00 62.94 134 THR A C 1
ATOM 1046 O O . THR A 1 134 ? 43.330 -21.243 -38.184 1.00 62.94 134 THR A O 1
ATOM 1049 N N . PRO A 1 135 ? 43.744 -19.449 -36.896 1.00 60.66 135 PRO A N 1
ATOM 1050 C CA . PRO A 1 135 ? 43.083 -18.537 -37.815 1.00 60.66 135 PRO A CA 1
ATOM 1051 C C . PRO A 1 135 ? 43.980 -18.330 -39.038 1.00 60.66 135 PRO A C 1
ATOM 1053 O O . PRO A 1 135 ? 45.070 -17.765 -38.957 1.00 60.66 135 PRO A O 1
ATOM 1056 N N . THR A 1 136 ? 43.510 -18.810 -40.186 1.00 58.97 136 THR A N 1
ATOM 1057 C CA . THR A 1 136 ? 44.004 -18.397 -41.497 1.00 58.97 136 THR A CA 1
ATOM 1058 C C . THR A 1 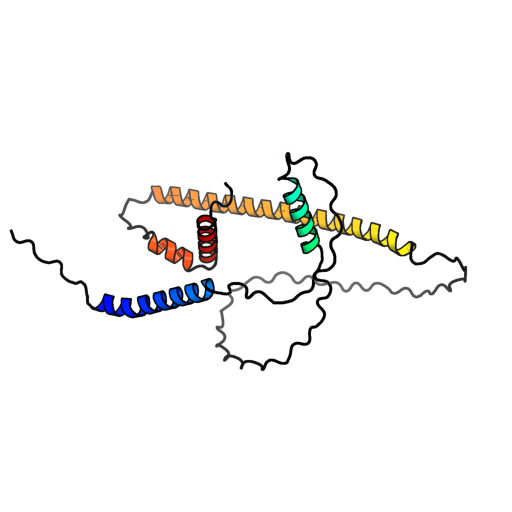136 ? 43.675 -16.918 -41.666 1.00 58.97 136 THR A C 1
ATOM 1060 O O . THR A 1 136 ? 42.520 -16.503 -41.582 1.00 58.97 136 THR A O 1
ATOM 1063 N N . ALA A 1 137 ? 44.721 -16.119 -41.853 1.00 54.50 137 ALA A N 1
ATOM 1064 C CA . ALA A 1 137 ? 44.640 -14.692 -42.096 1.00 54.50 137 ALA A CA 1
ATOM 1065 C C . ALA A 1 137 ? 43.945 -14.427 -43.440 1.00 54.50 137 ALA A C 1
ATOM 1067 O O . ALA A 1 137 ? 44.576 -14.416 -44.492 1.00 54.50 137 ALA A O 1
ATOM 1068 N N . PHE A 1 138 ? 42.635 -14.206 -43.395 1.00 57.25 138 PHE A N 1
ATOM 1069 C CA . PHE A 1 138 ? 41.931 -13.456 -44.423 1.00 57.25 138 PHE A CA 1
ATOM 1070 C C . PHE A 1 138 ? 41.657 -12.067 -43.859 1.00 57.25 138 PHE A C 1
ATOM 1072 O O . PHE A 1 138 ? 40.811 -11.876 -42.987 1.00 57.25 138 PHE A O 1
ATOM 1079 N N . GLU A 1 139 ? 42.430 -11.102 -44.347 1.00 54.78 139 GLU A N 1
ATOM 1080 C CA . GLU A 1 139 ? 42.303 -9.675 -44.072 1.00 54.78 139 GLU A CA 1
ATOM 1081 C C . GLU A 1 139 ? 41.013 -9.146 -44.731 1.00 54.78 139 GLU A C 1
ATOM 1083 O O . GLU A 1 139 ? 41.023 -8.489 -45.769 1.00 54.78 139 GLU A O 1
ATOM 1088 N N . HIS A 1 140 ? 39.855 -9.489 -44.165 1.00 60.34 140 HIS A N 1
ATOM 1089 C CA . HIS A 1 140 ? 38.594 -8.851 -44.524 1.00 60.34 140 HIS A CA 1
ATOM 1090 C C . HIS A 1 140 ? 38.392 -7.668 -43.582 1.00 60.34 140 HIS A C 1
ATOM 1092 O O . HIS A 1 140 ? 38.088 -7.826 -42.400 1.00 60.34 140 HIS A O 1
ATOM 1098 N N . LYS A 1 141 ? 38.614 -6.467 -44.116 1.00 58.97 141 LYS A N 1
ATOM 1099 C CA . LYS A 1 141 ? 38.469 -5.177 -43.439 1.00 58.97 141 LYS A CA 1
ATOM 1100 C C . LYS A 1 141 ? 36.980 -4.884 -43.186 1.00 58.97 141 LYS A C 1
ATOM 1102 O O . LYS A 1 141 ? 36.387 -4.025 -43.828 1.00 58.97 141 LYS A O 1
ATOM 1107 N N . VAL A 1 142 ? 36.348 -5.657 -42.306 1.00 62.41 142 VAL A N 1
ATOM 1108 C CA . VAL A 1 142 ? 34.967 -5.437 -41.865 1.00 62.41 142 VAL A CA 1
ATOM 1109 C C . VAL A 1 142 ? 35.007 -4.480 -40.684 1.00 62.41 142 VAL A C 1
ATOM 1111 O O . VAL A 1 142 ? 35.622 -4.784 -39.665 1.00 62.41 142 VAL A O 1
ATOM 1114 N N . ASP A 1 143 ? 34.363 -3.323 -40.831 1.00 65.69 143 ASP A N 1
ATOM 1115 C CA . ASP A 1 143 ? 34.223 -2.314 -39.780 1.00 65.69 143 ASP A CA 1
ATOM 1116 C C . ASP A 1 143 ? 33.646 -2.941 -38.492 1.00 65.69 143 ASP A C 1
ATOM 1118 O O . ASP A 1 143 ? 32.454 -3.278 -38.452 1.00 65.69 143 ASP A O 1
ATOM 1122 N N . PRO A 1 144 ? 34.436 -3.075 -37.408 1.00 61.09 144 PRO A N 1
ATOM 1123 C CA . PRO A 1 144 ? 34.010 -3.783 -36.199 1.00 61.09 144 PRO A CA 1
ATOM 1124 C C . PRO A 1 144 ? 32.865 -3.072 -35.466 1.00 61.09 144 PRO A C 1
ATOM 1126 O O . PRO A 1 144 ? 32.171 -3.684 -34.659 1.00 61.09 144 PRO A O 1
ATOM 1129 N N . GLN A 1 145 ? 32.614 -1.793 -35.760 1.00 60.94 145 GLN A N 1
ATOM 1130 C CA . GLN A 1 145 ? 31.550 -1.025 -35.112 1.00 60.94 145 GLN A CA 1
ATOM 1131 C C . GLN A 1 145 ? 30.148 -1.299 -35.670 1.00 60.94 145 GLN A C 1
ATOM 1133 O O . GLN A 1 145 ? 29.175 -1.146 -34.934 1.00 60.94 145 GLN A O 1
ATOM 1138 N N . ARG A 1 146 ? 30.003 -1.737 -36.930 1.00 61.53 146 ARG A N 1
ATOM 1139 C CA . ARG A 1 146 ? 28.671 -2.027 -37.499 1.00 61.53 146 ARG A CA 1
ATOM 1140 C C . ARG A 1 146 ? 28.127 -3.391 -37.067 1.00 61.53 146 ARG A C 1
ATOM 1142 O O . ARG A 1 146 ? 26.928 -3.517 -36.852 1.00 61.53 146 ARG A O 1
ATOM 1149 N N . ALA A 1 147 ? 28.995 -4.379 -36.844 1.00 60.84 147 ALA A N 1
ATOM 1150 C CA . ALA A 1 147 ? 28.581 -5.737 -36.476 1.00 60.84 147 ALA A CA 1
ATOM 1151 C C . ALA A 1 147 ? 28.038 -5.866 -35.035 1.00 60.84 147 ALA A C 1
ATOM 1153 O O . ALA A 1 147 ? 27.261 -6.775 -34.745 1.00 60.84 147 ALA A O 1
ATOM 1154 N N . VAL A 1 148 ? 28.413 -4.961 -34.123 1.00 68.44 148 VAL A N 1
ATOM 1155 C CA . VAL A 1 148 ? 27.949 -5.000 -32.721 1.00 68.44 148 VAL A CA 1
ATOM 1156 C C . VAL A 1 148 ? 26.521 -4.458 -32.584 1.00 68.44 148 VAL A C 1
ATOM 1158 O O . VAL A 1 148 ? 25.736 -4.984 -31.796 1.00 68.44 148 VAL A O 1
ATOM 1161 N N . GLY A 1 149 ? 26.154 -3.448 -33.381 1.00 70.94 149 GLY A N 1
ATOM 1162 C CA . GLY A 1 149 ? 24.838 -2.806 -33.308 1.00 70.94 149 GLY A CA 1
ATOM 1163 C C . GLY A 1 149 ? 23.680 -3.737 -33.671 1.00 70.94 149 GLY A C 1
ATOM 1164 O O . GLY A 1 149 ? 22.656 -3.729 -32.991 1.00 70.94 149 GLY A O 1
ATOM 1165 N N . ASP A 1 150 ? 23.845 -4.579 -34.691 1.00 70.88 150 ASP A N 1
ATOM 1166 C CA . ASP A 1 150 ? 22.776 -5.493 -35.113 1.00 70.88 150 ASP A CA 1
ATOM 1167 C C . ASP A 1 150 ? 22.639 -6.708 -34.188 1.00 70.88 150 ASP A C 1
ATOM 1169 O O . ASP A 1 150 ? 21.532 -7.193 -33.966 1.00 70.88 150 ASP A O 1
ATOM 1173 N N . ARG A 1 151 ? 23.724 -7.142 -33.533 1.00 64.31 151 ARG A N 1
ATOM 1174 C CA . ARG A 1 151 ? 23.656 -8.239 -32.555 1.00 64.31 151 ARG A CA 1
ATOM 1175 C C . ARG A 1 151 ? 22.938 -7.834 -31.264 1.00 64.31 151 ARG A C 1
ATOM 1177 O O . ARG A 1 151 ? 22.254 -8.658 -30.663 1.00 64.31 151 ARG A O 1
ATOM 1184 N N . LEU A 1 152 ? 23.059 -6.570 -30.853 1.00 70.94 152 LEU A N 1
ATOM 1185 C CA . LEU A 1 152 ? 22.395 -6.048 -29.654 1.00 70.94 152 LEU A CA 1
ATOM 1186 C C . LEU A 1 152 ? 20.884 -5.859 -29.839 1.00 70.94 152 LEU A C 1
ATOM 1188 O O . LEU A 1 152 ? 20.137 -6.056 -28.884 1.00 70.94 152 LEU A O 1
ATOM 1192 N N . LYS A 1 153 ? 20.421 -5.533 -31.053 1.00 74.50 153 LYS A N 1
ATOM 1193 C CA . LYS A 1 153 ? 18.984 -5.379 -31.339 1.00 74.50 153 LYS A CA 1
ATOM 1194 C C . LYS A 1 153 ? 18.216 -6.681 -31.111 1.00 74.50 153 LYS A C 1
ATOM 1196 O O . LYS A 1 153 ? 17.182 -6.667 -30.456 1.00 74.50 153 LYS A O 1
ATOM 1201 N N . HIS A 1 154 ? 18.761 -7.804 -31.574 1.00 71.88 154 HIS A N 1
ATOM 1202 C CA . HIS A 1 154 ? 18.101 -9.103 -31.430 1.00 71.88 154 HIS A CA 1
ATOM 1203 C C . HIS A 1 154 ? 18.164 -9.663 -30.001 1.00 71.88 154 HIS A C 1
ATOM 1205 O O . HIS A 1 154 ? 17.211 -10.297 -29.560 1.00 71.88 154 HIS A O 1
ATOM 1211 N N . LEU A 1 155 ? 19.246 -9.395 -29.257 1.00 74.44 155 LEU A N 1
ATOM 1212 C CA . LEU A 1 155 ? 19.358 -9.793 -27.846 1.00 74.44 155 LEU A CA 1
ATOM 1213 C C . LEU A 1 155 ? 18.385 -9.020 -26.945 1.00 74.44 155 LEU A C 1
ATOM 1215 O O . LEU A 1 155 ? 17.837 -9.591 -26.004 1.00 74.44 155 LEU A O 1
ATOM 1219 N N . ALA A 1 156 ? 18.163 -7.734 -27.231 1.00 80.12 156 ALA A N 1
ATOM 1220 C CA . ALA A 1 156 ? 17.233 -6.909 -26.467 1.00 80.12 156 ALA A CA 1
ATOM 1221 C C . ALA A 1 156 ? 15.775 -7.340 -26.682 1.00 80.12 156 ALA A C 1
ATOM 1223 O O . ALA A 1 156 ? 14.998 -7.360 -25.734 1.00 80.12 156 ALA A O 1
ATOM 1224 N N . GLU A 1 157 ? 15.410 -7.716 -27.908 1.00 85.88 157 GLU A N 1
ATOM 1225 C CA . GLU A 1 157 ? 14.037 -8.095 -28.242 1.00 85.88 157 GLU A CA 1
ATOM 1226 C C . GLU A 1 157 ? 13.648 -9.459 -27.657 1.00 85.88 157 GLU A C 1
ATOM 1228 O O . GLU A 1 157 ? 12.576 -9.583 -27.067 1.00 85.88 157 GLU A O 1
ATOM 1233 N N . SER A 1 158 ? 14.536 -10.460 -27.725 1.00 84.19 158 SER A N 1
ATOM 1234 C CA . SER A 1 158 ? 14.246 -11.784 -27.160 1.00 84.19 158 SER A CA 1
ATOM 1235 C C . SER A 1 158 ? 14.119 -11.745 -25.635 1.00 84.19 158 SER A C 1
ATOM 1237 O O . SER A 1 158 ? 13.186 -12.323 -25.085 1.00 84.19 158 SER A O 1
ATOM 1239 N N . GLN A 1 159 ? 15.012 -11.021 -24.948 1.00 87.31 159 GLN A N 1
ATOM 1240 C CA . GLN A 1 159 ? 14.951 -10.879 -23.489 1.00 87.31 159 GLN A CA 1
ATOM 1241 C C . GLN A 1 159 ? 13.739 -10.061 -23.043 1.00 87.31 159 GLN A C 1
ATOM 1243 O O . GLN A 1 159 ? 13.159 -10.347 -21.999 1.00 87.31 159 GLN A O 1
ATOM 1248 N N . LEU A 1 160 ? 13.339 -9.050 -23.822 1.00 90.38 160 LEU A N 1
ATOM 1249 C CA . LEU A 1 160 ? 12.154 -8.255 -23.519 1.00 90.38 160 LEU A CA 1
ATOM 1250 C C . LEU A 1 160 ? 10.872 -9.077 -23.675 1.00 90.38 160 LEU A C 1
ATOM 1252 O O . LEU A 1 160 ? 9.999 -8.984 -22.818 1.00 90.38 160 LEU A O 1
ATOM 1256 N N . ALA A 1 161 ? 10.768 -9.892 -24.728 1.00 92.19 161 ALA A N 1
ATOM 1257 C CA . ALA A 1 161 ? 9.624 -10.776 -24.936 1.00 92.19 161 ALA A CA 1
ATOM 1258 C C . ALA A 1 161 ? 9.493 -11.815 -23.809 1.00 92.19 161 ALA A C 1
ATOM 1260 O O . ALA A 1 161 ? 8.396 -12.035 -23.301 1.00 92.19 161 ALA A O 1
ATOM 1261 N N . GLU A 1 162 ? 10.610 -12.396 -23.370 1.00 92.38 162 GLU A N 1
ATOM 1262 C CA . GLU A 1 162 ? 10.642 -13.351 -22.257 1.00 92.38 162 GLU A CA 1
ATOM 1263 C C . GLU A 1 162 ? 10.264 -12.690 -20.919 1.00 92.38 162 GLU A C 1
ATOM 1265 O O . GLU A 1 162 ? 9.427 -13.211 -20.183 1.00 92.38 162 GLU A O 1
ATOM 1270 N N . ASN A 1 163 ? 10.787 -11.490 -20.633 1.00 91.94 163 ASN A N 1
ATOM 1271 C CA . ASN A 1 163 ? 10.393 -10.728 -19.442 1.00 91.94 163 ASN A CA 1
ATOM 1272 C C . ASN A 1 163 ? 8.916 -10.315 -19.472 1.00 91.94 163 ASN A C 1
ATOM 1274 O O . ASN A 1 163 ? 8.248 -10.340 -18.442 1.00 91.94 163 ASN A O 1
ATOM 1278 N N . ALA A 1 164 ? 8.400 -9.924 -20.640 1.00 95.19 164 ALA A N 1
ATOM 1279 C CA . ALA A 1 164 ? 6.998 -9.553 -20.795 1.00 95.19 164 ALA A CA 1
ATOM 1280 C C . ALA A 1 164 ? 6.070 -10.752 -20.556 1.00 95.19 164 ALA A C 1
ATOM 1282 O O . ALA A 1 164 ? 5.037 -10.593 -19.907 1.00 95.19 164 ALA A O 1
ATOM 1283 N N . ALA A 1 165 ? 6.457 -11.946 -21.019 1.00 94.69 165 ALA A N 1
ATOM 1284 C CA . ALA A 1 165 ? 5.731 -13.179 -20.735 1.00 94.69 165 ALA A CA 1
ATOM 1285 C C . ALA A 1 165 ? 5.706 -13.478 -19.226 1.00 94.69 165 ALA A C 1
ATOM 1287 O O . ALA A 1 165 ? 4.631 -13.657 -18.660 1.00 94.69 165 ALA A O 1
ATOM 1288 N N . HIS A 1 166 ? 6.861 -13.408 -18.555 1.00 94.88 166 HIS A N 1
ATOM 1289 C CA . HIS A 1 166 ? 6.943 -13.600 -17.103 1.00 94.88 166 HIS A CA 1
ATOM 1290 C C . HIS A 1 166 ? 6.108 -12.589 -16.312 1.00 94.88 166 HIS A C 1
ATOM 1292 O O . HIS A 1 166 ? 5.421 -12.959 -15.363 1.00 94.88 166 HIS A O 1
ATOM 1298 N N . MET A 1 167 ? 6.126 -11.317 -16.713 1.00 96.75 167 MET A N 1
ATOM 1299 C CA . MET A 1 167 ? 5.332 -10.287 -16.047 1.00 96.75 167 MET A CA 1
ATOM 1300 C C . MET A 1 167 ? 3.825 -10.512 -16.244 1.00 96.75 167 MET A C 1
ATOM 1302 O O . MET A 1 167 ? 3.047 -10.240 -15.333 1.00 96.75 167 MET A O 1
ATOM 1306 N N . GLY A 1 168 ? 3.410 -11.036 -17.402 1.00 96.31 168 GLY A N 1
ATOM 1307 C CA . GLY A 1 168 ? 2.028 -11.450 -17.648 1.00 96.31 168 GLY A CA 1
ATOM 1308 C C . GLY A 1 168 ? 1.581 -12.575 -16.712 1.00 96.31 168 GLY A C 1
ATOM 1309 O O . GLY A 1 168 ? 0.520 -12.466 -16.095 1.00 96.31 168 GLY A O 1
ATOM 1310 N N . ASP A 1 169 ? 2.419 -13.601 -16.546 1.00 95.75 169 ASP A N 1
ATOM 1311 C CA . ASP A 1 169 ? 2.153 -14.724 -15.640 1.00 95.75 169 ASP A CA 1
ATOM 1312 C C . ASP A 1 169 ? 2.075 -14.273 -14.172 1.00 95.75 169 ASP A C 1
ATOM 1314 O O . ASP A 1 169 ? 1.171 -14.681 -13.438 1.00 95.75 169 ASP A O 1
ATOM 1318 N N . ASP A 1 170 ? 2.979 -13.389 -13.741 1.00 91.75 170 ASP A N 1
ATOM 1319 C CA . ASP A 1 170 ? 2.979 -12.838 -12.382 1.00 91.75 170 ASP A CA 1
ATOM 1320 C C . ASP A 1 170 ? 1.709 -12.018 -12.099 1.00 91.75 170 ASP A C 1
ATOM 1322 O O . ASP A 1 170 ? 1.135 -12.115 -11.009 1.00 91.75 170 ASP A O 1
ATOM 1326 N N . ILE A 1 171 ? 1.240 -11.231 -13.076 1.00 96.31 171 ILE A N 1
ATOM 1327 C CA . ILE A 1 171 ? 0.002 -10.449 -12.953 1.00 96.31 171 ILE A CA 1
ATOM 1328 C C . ILE A 1 171 ? -1.207 -11.382 -12.847 1.00 96.31 171 ILE A C 1
ATOM 1330 O O . ILE A 1 171 ? -2.014 -11.201 -11.933 1.00 96.31 171 ILE A O 1
ATOM 1334 N N . ALA A 1 172 ? -1.307 -12.400 -13.705 1.00 95.69 172 ALA A N 1
ATOM 1335 C CA . ALA A 1 172 ? -2.393 -13.379 -13.655 1.00 95.69 172 ALA A CA 1
ATOM 1336 C C . ALA A 1 172 ? -2.445 -14.103 -12.296 1.00 95.69 172 ALA A C 1
ATOM 1338 O O . ALA A 1 172 ? -3.493 -14.152 -11.654 1.00 95.69 172 ALA A O 1
ATOM 1339 N N . GLN A 1 173 ? -1.295 -14.554 -11.781 1.00 97.12 173 GLN A N 1
ATOM 1340 C CA . GLN A 1 173 ? -1.222 -15.169 -10.451 1.00 97.12 173 GLN A CA 1
ATOM 1341 C C . GLN A 1 173 ? -1.585 -14.197 -9.323 1.00 97.12 173 GLN A C 1
ATOM 1343 O O . GLN A 1 173 ? -2.118 -14.605 -8.287 1.00 97.12 173 GLN A O 1
ATOM 1348 N N . SER A 1 174 ? -1.244 -12.915 -9.466 1.00 91.88 174 SER A N 1
ATOM 1349 C CA . SER A 1 174 ? -1.582 -11.903 -8.466 1.00 91.88 174 SER A CA 1
ATOM 1350 C C . SER A 1 174 ? -3.090 -11.667 -8.377 1.00 91.88 174 SER A C 1
ATOM 1352 O O . SER A 1 174 ? -3.607 -11.506 -7.268 1.00 91.88 174 SER A O 1
ATOM 1354 N N . ASP A 1 175 ? -3.780 -11.722 -9.517 1.00 97.06 175 ASP A N 1
ATOM 1355 C CA . ASP A 1 175 ? -5.227 -11.549 -9.617 1.00 97.06 175 ASP A CA 1
ATOM 1356 C C . ASP A 1 175 ? -5.960 -12.738 -8.986 1.00 97.06 175 ASP A C 1
ATOM 1358 O O . ASP A 1 175 ? -6.775 -12.550 -8.085 1.00 97.06 175 ASP A O 1
ATOM 1362 N N . GLU A 1 176 ? -5.545 -13.968 -9.307 1.00 97.50 176 GLU A N 1
ATOM 1363 C CA . GLU A 1 176 ? -6.086 -15.186 -8.685 1.00 97.50 176 GLU A CA 1
ATOM 1364 C C . GLU A 1 176 ? -5.936 -15.172 -7.154 1.00 97.50 176 GLU A C 1
ATOM 1366 O O . GLU A 1 176 ? -6.852 -15.532 -6.409 1.00 97.50 176 GLU A O 1
ATOM 1371 N N . ARG A 1 177 ? -4.782 -14.719 -6.641 1.00 96.44 177 ARG A N 1
ATOM 1372 C CA . ARG A 1 177 ? -4.558 -14.590 -5.189 1.00 96.44 177 ARG A CA 1
ATOM 1373 C C . ARG A 1 177 ? -5.450 -13.523 -4.565 1.00 96.44 177 ARG A C 1
ATOM 1375 O O . ARG A 1 177 ? -5.877 -13.683 -3.418 1.00 96.44 177 ARG A O 1
ATOM 1382 N N . LEU A 1 178 ? -5.694 -12.426 -5.278 1.00 96.19 178 LEU A N 1
ATOM 1383 C CA . LEU A 1 178 ? -6.571 -11.356 -4.821 1.00 96.19 178 LEU A CA 1
ATOM 1384 C C . LEU A 1 178 ? -8.022 -11.837 -4.776 1.00 96.19 178 LEU A C 1
ATOM 1386 O O . LEU A 1 178 ? -8.677 -11.647 -3.751 1.00 96.19 178 LEU A O 1
ATOM 1390 N N . GLU A 1 179 ? -8.490 -12.518 -5.819 1.00 97.75 179 GLU A N 1
ATOM 1391 C CA . GLU A 1 179 ? -9.826 -13.109 -5.888 1.00 97.75 179 GLU A CA 1
ATOM 1392 C C . GLU A 1 179 ? -10.033 -14.158 -4.784 1.00 97.75 179 GLU A C 1
ATOM 1394 O O . GLU A 1 179 ? -10.994 -14.068 -4.015 1.00 97.75 179 GLU A O 1
ATOM 1399 N N . ALA A 1 180 ? -9.078 -15.074 -4.591 1.00 96.75 180 ALA A N 1
ATOM 1400 C CA . ALA A 1 180 ? -9.124 -16.055 -3.505 1.00 96.75 180 ALA A CA 1
ATOM 1401 C C . ALA A 1 180 ? -9.211 -15.386 -2.122 1.00 96.75 180 ALA A C 1
ATOM 1403 O O . ALA A 1 180 ? -9.983 -15.806 -1.253 1.00 96.75 180 ALA A O 1
ATOM 1404 N N . ARG A 1 181 ? -8.454 -14.302 -1.914 1.00 95.75 181 ARG A N 1
ATOM 1405 C CA . ARG A 1 181 ? -8.500 -13.532 -0.668 1.00 95.75 181 ARG A CA 1
ATOM 1406 C C . ARG A 1 181 ? -9.832 -12.803 -0.499 1.00 95.75 181 ARG A C 1
ATOM 1408 O O . ARG A 1 181 ? -10.335 -12.736 0.623 1.00 95.75 181 ARG A O 1
ATOM 1415 N N . LEU A 1 182 ? -10.411 -12.269 -1.575 1.00 95.88 182 LEU A N 1
ATOM 1416 C CA . LEU A 1 182 ? -11.734 -11.648 -1.539 1.00 95.88 182 LEU A CA 1
ATOM 1417 C C . LEU A 1 182 ? -12.781 -12.670 -1.108 1.00 95.88 182 LEU A C 1
ATOM 1419 O O . LEU A 1 182 ? -13.440 -12.422 -0.099 1.00 95.88 182 LEU A O 1
ATOM 1423 N N . HIS A 1 183 ? -12.856 -13.829 -1.767 1.00 96.69 183 HIS A N 1
ATOM 1424 C CA . HIS A 1 183 ? -13.763 -14.915 -1.385 1.00 96.69 183 HIS A CA 1
ATOM 1425 C C . HIS A 1 183 ? -13.607 -15.298 0.084 1.00 96.69 183 HIS A C 1
ATOM 1427 O O . HIS A 1 183 ? -14.574 -15.242 0.839 1.00 96.69 183 HIS A O 1
ATOM 1433 N N . GLN A 1 184 ? -12.372 -15.538 0.532 1.00 94.88 184 GLN A N 1
ATOM 1434 C CA . GLN A 1 184 ? -12.097 -15.859 1.929 1.00 94.88 184 GLN A CA 1
ATOM 1435 C C . GLN A 1 184 ? -12.626 -14.773 2.885 1.00 94.88 184 GLN A C 1
ATOM 1437 O O . GLN A 1 184 ? -13.267 -15.072 3.894 1.00 94.88 184 GLN A O 1
ATOM 1442 N N . THR A 1 185 ? -12.380 -13.492 2.594 1.00 91.69 185 THR A N 1
ATOM 1443 C CA . THR A 1 185 ? -12.846 -12.399 3.464 1.00 91.69 185 THR A CA 1
ATOM 1444 C C . THR A 1 185 ? -14.359 -12.199 3.426 1.00 91.69 185 THR A C 1
ATOM 1446 O O . THR A 1 185 ? -14.937 -11.872 4.467 1.00 91.69 185 THR A O 1
ATOM 1449 N N . PHE A 1 186 ? -14.998 -12.404 2.273 1.00 94.81 186 PHE A N 1
ATOM 1450 C CA . PHE A 1 186 ? -16.447 -12.331 2.122 1.00 94.81 186 PHE A CA 1
ATOM 1451 C C . PHE A 1 186 ? -17.132 -13.471 2.868 1.00 94.81 186 PHE A C 1
ATOM 1453 O O . PHE A 1 186 ? -17.989 -13.189 3.704 1.00 94.81 186 PHE A O 1
ATOM 1460 N N . ASP A 1 187 ? -16.694 -14.713 2.677 1.00 90.31 187 ASP A N 1
ATOM 1461 C CA . ASP A 1 187 ? -17.249 -15.885 3.361 1.00 90.31 187 ASP A CA 1
ATOM 1462 C C . ASP A 1 187 ? -17.120 -15.750 4.882 1.00 90.31 187 ASP A C 1
ATOM 1464 O O . ASP A 1 187 ? -18.084 -15.940 5.628 1.00 90.31 187 ASP A O 1
ATOM 1468 N N . HIS A 1 188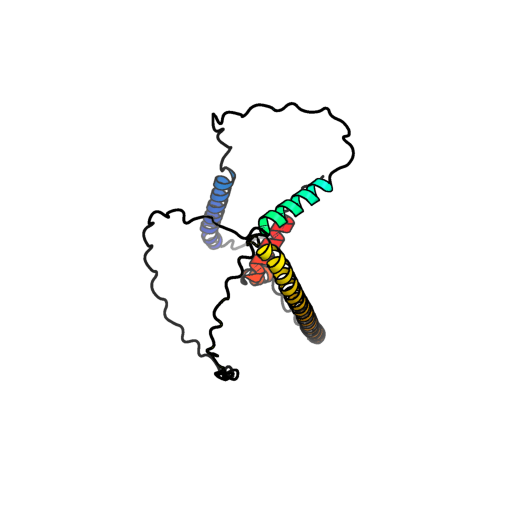 ? -15.955 -15.305 5.368 1.00 90.44 188 HIS A N 1
ATOM 1469 C CA . HIS A 1 188 ? -15.765 -15.045 6.795 1.00 90.44 188 HIS A CA 1
ATOM 1470 C C . HIS A 1 188 ? -16.656 -13.917 7.326 1.00 90.44 188 HIS A C 1
ATOM 1472 O O . HIS A 1 188 ? -17.093 -13.977 8.477 1.00 90.44 188 HIS A O 1
ATOM 1478 N N . ARG A 1 189 ? -16.907 -12.861 6.543 1.00 84.25 189 ARG A N 1
ATOM 1479 C CA . ARG A 1 189 ? -17.764 -11.747 6.976 1.00 84.25 189 ARG A CA 1
ATOM 1480 C C . ARG A 1 189 ? -19.239 -12.126 6.953 1.00 84.25 189 ARG A C 1
ATOM 1482 O O . ARG A 1 189 ? -19.931 -11.824 7.922 1.00 84.25 189 ARG A O 1
ATOM 1489 N N . LEU A 1 190 ? -19.695 -12.822 5.915 1.00 87.88 190 LEU A N 1
ATOM 1490 C CA . LEU A 1 190 ? -21.064 -13.327 5.809 1.00 87.88 190 LEU A CA 1
ATOM 1491 C C . LEU A 1 190 ? -21.367 -14.320 6.940 1.00 87.88 190 LEU A C 1
ATOM 1493 O O . LEU A 1 190 ? -22.372 -14.162 7.632 1.00 87.88 190 LEU A O 1
ATOM 1497 N N . GLY A 1 191 ? -20.444 -15.240 7.239 1.00 83.56 191 GLY A N 1
ATOM 1498 C CA . GLY A 1 191 ? -20.593 -16.169 8.364 1.00 83.56 191 GLY A CA 1
ATOM 1499 C C . GLY A 1 191 ? -20.647 -15.479 9.737 1.00 83.56 191 GLY A C 1
ATOM 1500 O O . GLY A 1 191 ? -21.407 -15.891 10.619 1.00 83.56 191 GLY A O 1
ATOM 1501 N N . LYS A 1 192 ? -19.894 -14.384 9.926 1.00 78.69 192 LYS A N 1
ATOM 1502 C CA . LYS A 1 192 ? -19.930 -13.581 11.165 1.00 78.69 192 LYS A CA 1
ATOM 1503 C C . LYS A 1 192 ? -21.205 -12.751 11.300 1.00 78.69 192 LYS A C 1
ATOM 1505 O O . LYS A 1 192 ? -21.662 -12.548 12.421 1.00 78.69 192 LYS A O 1
ATOM 1510 N N . LEU A 1 193 ? -21.767 -12.267 10.192 1.00 77.44 193 LEU A N 1
ATOM 1511 C CA . LEU A 1 193 ? -23.029 -11.525 10.198 1.00 77.44 193 LEU A CA 1
ATOM 1512 C C . LEU A 1 193 ? -24.199 -12.443 10.562 1.00 77.44 193 LEU A C 1
ATOM 1514 O O . LEU A 1 193 ? -24.953 -12.110 11.472 1.00 77.44 193 LEU A O 1
ATOM 1518 N N . GLN A 1 194 ? -24.268 -13.635 9.961 1.00 79.88 194 GLN A N 1
ATOM 1519 C CA . GLN A 1 194 ? -25.296 -14.627 10.287 1.00 79.88 194 GLN A CA 1
ATOM 1520 C C . GLN A 1 194 ? -25.202 -15.091 11.751 1.00 79.88 194 GLN A C 1
ATOM 1522 O O . GLN A 1 194 ? -26.208 -15.176 12.449 1.00 79.88 194 GLN A O 1
ATOM 1527 N N . SER A 1 195 ? -23.982 -15.294 12.264 1.00 74.56 195 SER A N 1
ATOM 1528 C CA . SER A 1 195 ? -23.764 -15.622 13.684 1.00 74.56 195 SER A CA 1
ATOM 1529 C C . SER A 1 195 ? -24.154 -14.485 14.642 1.00 74.56 195 SER A C 1
ATOM 1531 O O . SER A 1 195 ? -24.516 -14.748 15.788 1.00 74.56 195 SER A O 1
ATOM 1533 N N . ARG A 1 196 ? -24.078 -13.218 14.206 1.00 70.00 196 ARG A N 1
ATOM 1534 C CA . ARG A 1 196 ? -24.430 -12.054 15.037 1.00 70.00 196 ARG A CA 1
ATOM 1535 C C . ARG A 1 196 ? -25.938 -11.861 15.157 1.00 70.00 196 ARG A C 1
ATOM 1537 O O . ARG A 1 196 ? -26.396 -11.410 16.200 1.00 70.00 196 ARG A O 1
ATOM 1544 N N . GLU A 1 197 ? -26.694 -12.210 14.123 1.00 74.19 197 GLU A N 1
ATOM 1545 C CA . GLU A 1 197 ? -28.157 -12.097 14.116 1.00 74.19 197 GLU A CA 1
ATOM 1546 C C . GLU A 1 197 ? -28.831 -13.134 15.036 1.00 74.19 197 GLU A C 1
ATOM 1548 O O . GLU A 1 197 ? -29.942 -12.921 15.511 1.00 74.19 197 GLU A O 1
ATOM 1553 N N . GLN A 1 198 ? -28.124 -14.222 15.367 1.00 70.44 198 GLN A N 1
ATOM 1554 C CA . GLN A 1 198 ? -28.622 -15.292 16.235 1.00 70.44 198 GLN A CA 1
ATOM 1555 C C . GLN A 1 198 ? -28.279 -15.113 17.728 1.00 70.44 198 GLN A C 1
ATOM 1557 O O . GLN A 1 198 ? -28.703 -15.922 18.556 1.00 70.44 198 GLN A O 1
ATOM 1562 N N . ALA A 1 199 ? -27.511 -14.081 18.097 1.00 62.69 199 ALA A N 1
ATOM 1563 C CA . ALA A 1 199 ? -27.154 -13.824 19.489 1.00 62.69 199 ALA A CA 1
ATOM 1564 C C . ALA A 1 199 ? -28.228 -12.947 20.170 1.00 62.69 199 ALA A C 1
ATOM 1566 O O . ALA A 1 199 ? -28.532 -11.862 19.667 1.00 62.69 199 ALA A O 1
ATOM 1567 N N . PRO A 1 200 ? -28.800 -13.365 21.318 1.00 60.66 200 PRO A N 1
ATOM 1568 C CA . PRO A 1 200 ? -29.789 -12.567 22.034 1.00 60.66 200 PRO A CA 1
ATOM 1569 C C . PRO A 1 200 ? -29.178 -11.223 22.442 1.00 60.66 200 PRO A C 1
ATOM 1571 O O . PRO A 1 200 ? -28.059 -11.166 22.954 1.00 60.66 200 PRO A O 1
ATOM 1574 N N . ALA A 1 201 ? -29.924 -10.147 22.185 1.00 57.56 201 ALA A N 1
ATOM 1575 C CA . ALA A 1 201 ? -29.531 -8.757 22.383 1.00 57.56 201 ALA A CA 1
ATOM 1576 C C . ALA A 1 201 ? -29.260 -8.426 23.863 1.00 57.56 201 ALA A C 1
ATOM 1578 O O . ALA A 1 201 ? -30.070 -7.805 24.546 1.00 57.56 201 ALA A O 1
ATOM 1579 N N . ALA A 1 202 ? -28.098 -8.825 24.370 1.00 60.84 202 ALA A N 1
ATOM 1580 C CA . ALA A 1 202 ? -27.498 -8.191 25.529 1.00 60.84 202 ALA A CA 1
ATOM 1581 C C . ALA A 1 202 ? -26.910 -6.851 25.067 1.00 60.84 202 ALA A C 1
ATOM 1583 O O . ALA A 1 202 ? -26.218 -6.792 24.050 1.00 60.84 202 ALA A O 1
ATOM 1584 N N . ALA A 1 203 ? -27.207 -5.770 25.788 1.00 60.62 203 ALA A N 1
ATOM 1585 C CA . ALA A 1 203 ? -26.708 -4.428 25.514 1.00 60.62 203 ALA A CA 1
ATOM 1586 C C . ALA A 1 203 ? -25.182 -4.365 25.707 1.00 60.62 203 ALA A C 1
ATOM 1588 O O . ALA A 1 203 ? -24.679 -3.949 26.746 1.00 60.62 203 ALA A O 1
ATOM 1589 N N . VAL A 1 204 ? -24.431 -4.817 24.706 1.00 61.69 204 VAL A N 1
ATOM 1590 C CA . VAL A 1 204 ? -22.985 -4.639 24.653 1.00 61.69 204 VAL A CA 1
ATOM 1591 C C . VAL A 1 204 ? -22.750 -3.228 24.138 1.00 61.69 204 VAL A C 1
ATOM 1593 O O . VAL A 1 204 ? -22.998 -2.941 22.966 1.00 61.69 204 VAL A O 1
ATOM 1596 N N . ALA A 1 205 ? -22.315 -2.337 25.030 1.00 73.56 205 ALA A N 1
ATOM 1597 C CA . ALA A 1 205 ? -21.775 -1.043 24.647 1.00 73.56 205 ALA A CA 1
ATOM 1598 C C . ALA A 1 205 ? -20.658 -1.294 23.625 1.00 73.56 205 ALA A C 1
ATOM 1600 O O . ALA A 1 205 ? -19.615 -1.859 23.952 1.00 73.56 205 ALA A O 1
ATOM 1601 N N . GLY A 1 206 ? -20.935 -0.981 22.359 1.00 78.88 206 GLY A N 1
ATOM 1602 C CA . GLY A 1 206 ? -19.962 -1.152 21.290 1.00 78.88 206 GLY A CA 1
ATOM 1603 C C . GLY A 1 206 ? -18.728 -0.283 21.543 1.00 78.88 206 GLY A C 1
ATOM 1604 O O . GLY A 1 206 ? -18.836 0.731 22.240 1.00 78.88 206 GLY A O 1
ATOM 1605 N N . PRO A 1 207 ? -17.569 -0.657 20.971 1.00 81.06 207 PRO A N 1
ATOM 1606 C CA . PRO A 1 207 ? -16.366 0.152 21.072 1.00 81.06 207 PRO A CA 1
ATOM 1607 C C . PRO A 1 207 ? -16.678 1.559 20.581 1.00 81.06 207 PRO A C 1
ATOM 1609 O O . PRO A 1 207 ? -17.301 1.754 19.531 1.00 81.06 207 PRO A O 1
ATOM 1612 N N . THR A 1 208 ? -16.283 2.544 21.377 1.00 89.00 208 THR A N 1
ATOM 1613 C CA . THR A 1 208 ? -16.537 3.939 21.026 1.00 89.00 208 THR A CA 1
ATOM 1614 C C . THR A 1 208 ? -15.765 4.292 19.746 1.00 89.00 208 THR A C 1
ATOM 1616 O O . THR A 1 208 ? -14.705 3.714 19.489 1.00 89.00 208 THR A O 1
ATOM 1619 N N . PRO A 1 209 ? -16.227 5.260 18.934 1.00 83.50 209 PRO A N 1
ATOM 1620 C CA . PRO A 1 209 ? -15.506 5.677 17.728 1.00 83.50 209 PRO A CA 1
ATOM 1621 C C . PRO A 1 209 ? -14.044 6.061 18.008 1.00 83.50 209 PRO A C 1
ATOM 1623 O O . PRO A 1 209 ? -13.158 5.804 17.195 1.00 83.50 209 PRO A O 1
ATOM 1626 N N . ALA A 1 210 ? -13.779 6.628 19.190 1.00 83.50 210 ALA A N 1
ATOM 1627 C CA . ALA A 1 210 ? -12.436 6.965 19.651 1.00 83.50 210 ALA A CA 1
ATOM 1628 C C . ALA A 1 210 ? -11.558 5.722 19.871 1.00 83.50 210 ALA A C 1
ATOM 1630 O O . ALA A 1 210 ? -10.397 5.706 19.469 1.00 83.50 210 ALA A O 1
ATOM 1631 N N . GLU A 1 211 ? -12.113 4.666 20.462 1.00 91.19 211 GLU A N 1
ATOM 1632 C CA . GLU A 1 211 ? -11.421 3.394 20.688 1.00 91.19 211 GLU A CA 1
ATOM 1633 C C . GLU A 1 211 ? -11.123 2.678 19.364 1.00 91.19 211 GLU A C 1
ATOM 1635 O O . GLU A 1 211 ? -10.037 2.132 19.165 1.00 91.19 211 GLU A O 1
ATOM 1640 N N . GLN A 1 212 ? -12.045 2.780 18.405 1.00 87.50 212 GLN A N 1
ATOM 1641 C CA . GLN A 1 212 ? -11.854 2.260 17.056 1.00 87.50 212 GLN A CA 1
ATOM 1642 C C . GLN A 1 212 ? -10.727 3.002 16.318 1.00 87.50 212 GLN A C 1
ATOM 1644 O O . GLN A 1 212 ? -9.845 2.359 15.747 1.00 87.50 212 GLN A O 1
ATOM 1649 N N . LEU A 1 213 ? -10.678 4.336 16.403 1.00 85.94 213 LEU A N 1
ATOM 1650 C CA . LEU A 1 213 ? -9.575 5.134 15.856 1.00 85.94 213 LEU A CA 1
ATOM 1651 C C . LEU A 1 213 ? -8.242 4.831 16.545 1.00 85.94 213 LEU A C 1
ATOM 1653 O O . LEU A 1 213 ? -7.225 4.698 15.868 1.00 85.94 213 LEU A O 1
ATOM 1657 N N . PHE A 1 214 ? -8.238 4.663 17.869 1.00 93.69 214 PHE A N 1
ATOM 1658 C CA . PHE A 1 214 ? -7.035 4.287 18.607 1.00 93.69 214 PHE A CA 1
ATOM 1659 C C . PHE A 1 214 ? -6.515 2.912 18.167 1.00 93.69 214 PHE A C 1
ATOM 1661 O O . PHE A 1 214 ? -5.320 2.755 17.925 1.00 93.69 214 PHE A O 1
ATOM 1668 N N . SER A 1 215 ? -7.414 1.940 17.975 1.00 91.06 215 SER A N 1
ATOM 1669 C CA . SER A 1 215 ? -7.062 0.614 17.453 1.00 91.06 215 SER A CA 1
ATOM 1670 C C . SER A 1 215 ? -6.540 0.654 16.011 1.00 91.06 215 SER A C 1
ATOM 1672 O O . SER A 1 215 ? -5.686 -0.143 15.632 1.00 91.06 215 SER A O 1
ATOM 1674 N N . MET A 1 216 ? -7.006 1.613 15.204 1.00 91.38 216 MET A N 1
ATOM 1675 C CA . MET A 1 216 ? -6.509 1.817 13.846 1.00 91.38 216 MET A CA 1
ATOM 1676 C C . MET A 1 216 ? -5.094 2.414 13.882 1.00 91.38 216 MET A C 1
ATOM 1678 O O . MET A 1 216 ? -4.186 1.901 13.231 1.00 91.38 216 MET A O 1
ATOM 1682 N N . LEU A 1 217 ? -4.878 3.446 14.702 1.00 94.81 217 LEU A N 1
ATOM 1683 C CA . LEU A 1 217 ? -3.600 4.154 14.827 1.00 94.81 217 LEU A CA 1
ATOM 1684 C C . LEU A 1 217 ? -2.508 3.358 15.556 1.00 94.81 217 LEU A C 1
ATOM 1686 O O . LEU A 1 217 ? -1.327 3.646 15.368 1.00 94.81 217 LEU A O 1
ATOM 1690 N N . SER A 1 218 ? -2.870 2.356 16.361 1.00 94.06 218 SER A N 1
ATOM 1691 C CA . SER A 1 218 ? -1.905 1.476 17.033 1.00 94.06 218 SER A CA 1
ATOM 1692 C C . SER A 1 218 ? -1.230 0.480 16.083 1.00 94.06 218 SER A C 1
ATOM 1694 O O . SER A 1 218 ? -0.222 -0.129 16.446 1.00 94.06 218 SER A O 1
ATOM 1696 N N . THR A 1 219 ? -1.730 0.345 14.850 1.00 93.56 219 THR A N 1
ATOM 1697 C CA . THR A 1 219 ? -1.100 -0.460 13.798 1.00 93.56 219 THR A CA 1
ATOM 1698 C C . THR A 1 219 ? -0.416 0.430 12.750 1.00 93.56 219 THR A C 1
ATOM 1700 O O . THR A 1 219 ? -0.963 1.464 12.357 1.00 93.56 219 THR A O 1
ATOM 1703 N N . PRO A 1 220 ? 0.758 0.035 12.219 1.00 91.62 220 PRO A N 1
ATOM 1704 C CA . PRO A 1 220 ? 1.466 0.829 11.210 1.00 91.62 220 PRO A CA 1
ATOM 1705 C C . PRO A 1 220 ? 0.652 1.006 9.918 1.00 91.62 220 PRO A C 1
ATOM 1707 O O . PRO A 1 220 ? 0.720 2.058 9.287 1.00 91.62 220 PRO A O 1
ATOM 1710 N N . SER A 1 221 ? -0.168 0.015 9.554 1.00 87.44 221 SER A N 1
ATOM 1711 C CA . SER A 1 221 ? -1.068 0.106 8.399 1.00 87.44 221 SER A CA 1
ATOM 1712 C C . SER A 1 221 ? -2.166 1.156 8.595 1.00 87.44 221 SER A C 1
ATOM 1714 O O . SER A 1 221 ? -2.477 1.890 7.659 1.00 87.44 221 SER A O 1
ATOM 1716 N N . GLY A 1 222 ? -2.765 1.252 9.785 1.00 91.56 222 GLY A N 1
ATOM 1717 C CA . GLY A 1 222 ? -3.824 2.232 10.033 1.00 91.56 222 GLY A CA 1
ATOM 1718 C C . GLY A 1 222 ? -3.295 3.663 10.155 1.00 91.56 222 GLY A C 1
ATOM 1719 O O . GLY A 1 222 ? -3.972 4.603 9.744 1.00 91.56 222 GLY A O 1
ATOM 1720 N N . MET A 1 223 ? -2.046 3.843 10.598 1.00 94.19 223 MET A N 1
ATOM 1721 C CA . MET A 1 223 ? -1.370 5.144 10.533 1.00 94.19 223 MET A CA 1
ATOM 1722 C C . MET A 1 223 ? -1.180 5.618 9.083 1.00 94.19 223 MET A C 1
ATOM 1724 O O . MET A 1 223 ? -1.443 6.780 8.782 1.00 94.19 223 MET A O 1
ATOM 1728 N N . GLN A 1 224 ? -0.796 4.724 8.163 1.00 93.00 224 GLN A N 1
ATOM 1729 C CA . GLN A 1 224 ? -0.695 5.052 6.732 1.00 93.00 224 GLN A CA 1
ATOM 1730 C C . GLN A 1 224 ? -2.052 5.444 6.138 1.00 93.00 224 GLN A C 1
ATOM 1732 O O . GLN A 1 224 ? -2.144 6.426 5.404 1.00 93.00 224 GLN A O 1
ATOM 1737 N N . GLN A 1 225 ? -3.116 4.722 6.499 1.00 89.31 225 GLN A N 1
ATOM 1738 C CA . GLN A 1 225 ? -4.479 5.064 6.088 1.00 89.31 225 GLN A CA 1
ATOM 1739 C C . GLN A 1 225 ? -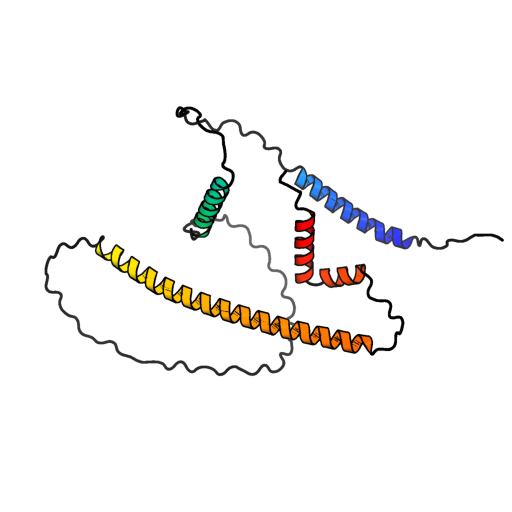4.905 6.438 6.612 1.00 89.31 225 GLN A C 1
ATOM 1741 O O . GLN A 1 225 ? -5.495 7.209 5.864 1.00 89.31 225 GLN A O 1
ATOM 1746 N N . ALA A 1 226 ? -4.562 6.781 7.856 1.00 91.56 226 ALA A N 1
ATOM 1747 C CA . ALA A 1 226 ? -4.853 8.097 8.420 1.00 91.56 226 ALA A CA 1
ATOM 1748 C C . ALA A 1 226 ? -4.107 9.228 7.690 1.00 91.56 226 ALA A C 1
ATOM 1750 O O . ALA A 1 226 ? -4.688 10.286 7.447 1.00 91.56 226 ALA A O 1
ATOM 1751 N N . VAL A 1 227 ? -2.849 9.003 7.290 1.00 92.25 227 VAL A N 1
ATOM 1752 C CA . VAL A 1 227 ? -2.083 9.957 6.468 1.00 92.25 227 VAL A CA 1
ATOM 1753 C C . VAL A 1 227 ? -2.735 10.138 5.099 1.00 92.25 227 VAL A C 1
ATOM 1755 O O . VAL A 1 227 ? -2.925 11.272 4.673 1.00 92.25 227 VAL A O 1
ATOM 1758 N N . LEU A 1 228 ? -3.136 9.048 4.441 1.00 90.00 228 LEU A N 1
ATOM 1759 C CA . LEU A 1 228 ? -3.796 9.107 3.136 1.00 90.00 228 LEU A CA 1
ATOM 1760 C C . LEU A 1 228 ? -5.157 9.816 3.213 1.00 90.00 228 LEU A C 1
ATOM 1762 O O . LEU A 1 228 ? -5.476 10.626 2.350 1.00 90.00 228 LEU A O 1
ATOM 1766 N N . LEU A 1 229 ? -5.937 9.562 4.268 1.00 90.38 229 LEU A N 1
ATOM 1767 C CA . LEU A 1 229 ? -7.208 10.251 4.499 1.00 90.38 229 LEU A CA 1
ATOM 1768 C C . LEU A 1 229 ? -6.992 11.755 4.702 1.00 90.38 229 LEU A C 1
ATOM 1770 O O . LEU A 1 229 ? -7.710 12.567 4.126 1.00 90.38 229 LEU A O 1
ATOM 1774 N N . ASN A 1 230 ? -5.981 12.123 5.495 1.00 90.44 230 ASN A N 1
ATOM 1775 C CA . ASN A 1 230 ? -5.605 13.518 5.701 1.00 90.44 230 ASN A CA 1
ATOM 1776 C C . ASN A 1 230 ? -5.145 14.167 4.390 1.00 90.44 230 ASN A C 1
ATOM 1778 O O . ASN A 1 230 ? -5.482 15.315 4.145 1.00 90.44 230 ASN A O 1
ATOM 1782 N N . GLU A 1 231 ? -4.440 13.433 3.529 1.00 90.62 231 GLU A N 1
ATOM 1783 C CA . GLU A 1 231 ? -4.017 13.918 2.213 1.00 90.62 231 GLU A CA 1
ATOM 1784 C C . GLU A 1 231 ? -5.210 14.157 1.274 1.00 90.62 231 GLU A C 1
ATOM 1786 O O . GLU A 1 231 ? -5.265 15.180 0.597 1.00 90.62 231 GLU A O 1
ATOM 1791 N N . VAL A 1 232 ? -6.209 13.265 1.269 1.00 87.81 232 VAL A N 1
ATOM 1792 C CA . VAL A 1 232 ? -7.451 13.443 0.491 1.00 87.81 232 VAL A CA 1
ATOM 1793 C C . VAL A 1 232 ? -8.246 14.647 0.987 1.00 87.81 232 VAL A C 1
ATOM 1795 O O . VAL A 1 232 ? -8.739 15.424 0.177 1.00 87.81 232 VAL A O 1
ATOM 1798 N N . LEU A 1 233 ? -8.342 14.831 2.306 1.00 90.44 233 LEU A N 1
ATOM 1799 C CA . LEU A 1 233 ? -9.028 15.980 2.903 1.00 90.44 233 LEU A CA 1
ATOM 1800 C C . LEU A 1 233 ? -8.249 17.287 2.729 1.00 90.44 233 LEU A C 1
ATOM 1802 O O . LEU A 1 233 ? -8.845 18.361 2.702 1.00 90.44 233 LEU A O 1
ATOM 1806 N N . ARG A 1 234 ? -6.917 17.206 2.652 1.00 86.56 234 ARG A N 1
ATOM 1807 C CA . ARG A 1 234 ? -6.040 18.360 2.457 1.00 86.56 234 ARG A CA 1
ATOM 1808 C C . ARG A 1 234 ? -5.819 18.720 1.012 1.00 86.56 234 ARG A C 1
ATOM 1810 O O . ARG A 1 234 ? -5.311 19.819 0.821 1.00 86.56 234 ARG A O 1
ATOM 1817 N N . ARG A 1 235 ? -6.160 17.866 0.037 1.00 76.19 235 ARG A N 1
ATOM 1818 C CA . ARG A 1 235 ? -6.161 18.249 -1.377 1.00 76.19 235 ARG A CA 1
ATOM 1819 C C . ARG A 1 235 ? -7.067 19.477 -1.493 1.00 76.19 235 ARG A C 1
ATOM 1821 O O . ARG A 1 235 ? -8.283 19.322 -1.419 1.00 76.19 235 ARG A O 1
ATOM 1828 N N . PRO A 1 236 ? -6.497 20.692 -1.603 1.00 67.44 236 PRO A N 1
ATOM 1829 C CA . PRO A 1 236 ? -7.323 21.845 -1.878 1.00 67.44 236 PRO A CA 1
ATOM 1830 C C . PRO A 1 236 ? -7.909 21.606 -3.266 1.00 67.44 236 PRO A C 1
ATOM 1832 O O . PRO A 1 236 ? -7.246 20.988 -4.103 1.00 67.44 236 PRO A O 1
ATOM 1835 N N . ASP A 1 237 ? -9.135 22.063 -3.500 1.00 61.38 237 ASP A N 1
ATOM 1836 C CA . ASP A 1 237 ? -9.766 22.093 -4.819 1.00 61.38 237 ASP A CA 1
ATOM 1837 C C . ASP A 1 237 ? -8.924 22.969 -5.767 1.00 61.38 237 ASP A C 1
ATOM 1839 O O . ASP A 1 237 ? -9.239 24.117 -6.062 1.00 61.38 237 ASP A O 1
ATOM 1843 N N . SER A 1 238 ? -7.770 22.471 -6.198 1.00 61.12 238 SER A N 1
ATOM 1844 C CA . SER A 1 238 ? -6.848 23.161 -7.081 1.00 61.12 238 SER A CA 1
ATOM 1845 C C . SER A 1 238 ? -7.210 22.785 -8.508 1.00 61.12 238 SER A C 1
ATOM 1847 O O . SER A 1 238 ? -6.485 22.017 -9.137 1.00 61.12 238 SER A O 1
ATOM 1849 N N . ALA A 1 239 ? -8.371 23.263 -8.964 1.00 53.94 239 ALA A N 1
ATOM 1850 C CA . ALA A 1 239 ? -8.702 23.513 -10.369 1.00 53.94 239 ALA A CA 1
ATOM 1851 C C . ALA A 1 239 ? -10.150 24.030 -10.502 1.00 53.94 239 ALA A C 1
ATOM 1853 O O . ALA A 1 239 ? -11.058 23.269 -10.835 1.00 53.94 239 ALA A O 1
ATOM 1854 N N . LEU A 1 240 ? -10.342 25.333 -10.287 1.00 46.97 240 LEU A N 1
ATOM 1855 C CA . LEU A 1 240 ? -11.317 26.137 -11.031 1.00 46.97 240 LEU A CA 1
ATOM 1856 C C . LEU A 1 240 ? -10.592 27.354 -11.603 1.00 46.97 240 LEU A C 1
ATOM 1858 O O . LEU A 1 240 ? -9.814 27.972 -10.840 1.00 46.97 240 LEU A O 1
#

Sequence (240 aa):
MTTTLLPLADADWLRALAPLLLIIFWVVRQVFEAAKGEKPQPQPGAKKPPVRPTPPAAAAAGRPQNDLRSEVDDFLRRTGRAPENRGPEKRPAAAQPARPPRRPRLELLVEDTPEPPRRKRLSEDQQQPASAPTPTAFEHKVDPQRAVGDRLKHLAESQLAENAAHMGDDIAQSDERLEARLHQTFDHRLGKLQSREQAPAAAVAGPTPAEQLFSMLSTPSGMQQAVLLNEVLRRPDSAL

pLDDT: mean 72.38, std 16.39, range [46.97, 97.75]

Foldseek 3Di:
DDDDDPDDPPCVVVVVVVVVVVVVVVVVVVVVVVVPPDPDPPDPDDDDDDDDDDDDDDDDDDDPPVVVVVVVVVVCVVVVPDPPDPDPDDDDDDDDDDDDDDDDDDPPPDDDDDDDDDDPDPPPDDDDDDDDDDDDDDPDPDDPVVVVVVVVVVVVVVVVVVVVVVVVVVVVVVVVVVVVVVVVVVVVVVVVVVVVVPDPDDPDPPQDPVNVLVVLCVDPNSVVVVVVVVVVVPPDPPDD

Organism: NCBI:txid2528009

Secondary structure (DSSP, 8-state):
----------HHHHHHHHHHHHHHHHHHHHHHHHHT----------PPPPPPPPPPP------SHHHHHHHHHHHHHHHHS------------PPPPPPPPPPP--------PPPPP--------------PPP---------HHHHHHHHHHHHHHHHHHHHHHHHHHHHHHHHHHHHHHHHHHHHHHHHHHHHHHTS------PPPHHHHHHHHHTSHHHHHHHHHHHHHHH------

Radius of gyration: 34.75 Å; chains: 1; bounding box: 82×72×90 Å